Protein AF-A0A178TMC7-F1 (afdb_monomer_lite)

Foldseek 3Di:
DDDPPPDDDDPVNVVVLQVAVQPDDLVVVCVVCVVDDSVRSVVSCVVVVHAHDDPRHPLDDDPQLLVCCVVPVQPDDQVVNCVSVVVDDSVSSVVVCVVVVHDHDDDDPDPDDDDDPVNLQVLQVVVQKHWDDWDADPVRFIWTWIAHPVGDTDIGGSVCVVVPQDDDPPHLPDWDQPVVLVVLCVVFKAWPDDNVQDDTQPRWTWIAGNVGDTDTDGNSCVSVVDDDPVVVVVVVCVVPDDDPVVVVVVVVVVVVCVVVPVPPPDPPPPPD

Radius of gyration: 33.54 Å; chains: 1; bounding box: 76×54×73 Å

pLDDT: mean 82.61, std 12.91, range [37.03, 95.31]

Secondary structure (DSSP, 8-state):
-------PPPHHHHHHHHHHTTT--HHHHHHHTTTS-HHHHHHHHHHTT----GGGSTT---HHHHHHHHHHTTTS-HHHHHHHSTTS-HHHHHHHHHHTT-------SSPPPP--HHHHHHHHHHTT-EEEEEEE-TTS-EEEEEE-TTS-EEEEEHHHHHTT---GGG-TTSPPPHHHHHHHHHTT-EE---GGG--STTSPEEEE-TTS-EEEE-HHHHHTT---HHHHHHHHHHHH---HHHHHHHHHHHHHHHHTT--SSSSSSS--

Structure (mmCIF, N/CA/C/O backbone):
data_AF-A0A178TMC7-F1
#
_entry.id   AF-A0A178TMC7-F1
#
loop_
_atom_site.group_PDB
_atom_site.id
_atom_site.type_symbol
_atom_site.label_atom_id
_atom_site.label_alt_id
_atom_site.label_comp_id
_atom_site.label_asym_id
_atom_site.label_entity_id
_atom_site.label_seq_id
_atom_site.pdbx_PDB_ins_code
_atom_site.Cartn_x
_atom_site.Cartn_y
_atom_site.Cartn_z
_atom_site.occupancy
_atom_site.B_iso_or_equiv
_atom_site.auth_seq_id
_atom_site.auth_comp_id
_atom_site.auth_asym_id
_atom_site.auth_atom_id
_atom_site.pdbx_PDB_model_num
ATOM 1 N N . MET A 1 1 ? -39.101 -19.117 -2.523 1.00 37.03 1 MET A N 1
ATOM 2 C CA . MET A 1 1 ? -38.495 -17.801 -2.205 1.00 37.03 1 MET A CA 1
ATOM 3 C C . MET A 1 1 ? -39.179 -17.211 -0.975 1.00 37.03 1 MET A C 1
ATOM 5 O O . MET A 1 1 ? -40.308 -16.748 -1.082 1.00 37.03 1 MET A O 1
ATOM 9 N N . SER A 1 2 ? -38.546 -17.259 0.199 1.00 40.53 2 SER A N 1
ATOM 10 C CA . SER A 1 2 ? -39.102 -16.631 1.407 1.00 40.53 2 SER A CA 1
ATOM 11 C C . SER A 1 2 ? -38.947 -15.117 1.317 1.00 40.53 2 SER A C 1
ATOM 13 O O . SER A 1 2 ? -37.834 -14.597 1.358 1.00 40.53 2 SER A O 1
ATOM 15 N N . ILE A 1 3 ? -40.066 -14.407 1.178 1.00 44.97 3 ILE A N 1
ATOM 16 C CA . ILE A 1 3 ? -40.114 -12.945 1.237 1.00 44.97 3 ILE A CA 1
ATOM 17 C C . ILE A 1 3 ? -39.608 -12.543 2.623 1.00 44.97 3 ILE A C 1
ATOM 19 O O . ILE A 1 3 ? -40.259 -12.802 3.635 1.00 44.97 3 ILE A O 1
ATOM 23 N N . ASN A 1 4 ? -38.418 -11.948 2.669 1.00 51.34 4 ASN A N 1
ATOM 24 C CA . ASN A 1 4 ? -37.803 -11.440 3.887 1.00 51.34 4 ASN A CA 1
ATOM 25 C C . ASN A 1 4 ? -38.620 -10.220 4.345 1.00 51.34 4 ASN A C 1
ATOM 27 O O . ASN A 1 4 ? -38.322 -9.086 3.976 1.00 51.34 4 ASN A O 1
ATOM 31 N N . LYS A 1 5 ? -39.735 -10.468 5.046 1.00 59.81 5 LYS A N 1
ATOM 32 C CA . LYS A 1 5 ? -40.669 -9.440 5.519 1.00 59.81 5 LYS A CA 1
ATOM 33 C C . LYS A 1 5 ? -39.899 -8.499 6.446 1.00 59.81 5 LYS A C 1
ATOM 35 O O . LYS A 1 5 ? -39.561 -8.850 7.576 1.00 59.81 5 LYS A O 1
ATOM 40 N N . THR A 1 6 ? -39.574 -7.309 5.954 1.00 62.94 6 THR A N 1
ATOM 41 C CA . THR A 1 6 ? -38.917 -6.267 6.741 1.00 62.94 6 THR A CA 1
ATOM 42 C C . THR A 1 6 ? -39.880 -5.795 7.822 1.00 62.94 6 THR A C 1
ATOM 44 O O . THR A 1 6 ? -40.863 -5.128 7.521 1.00 62.94 6 THR A O 1
ATOM 47 N N . ILE A 1 7 ? -39.614 -6.157 9.078 1.00 80.19 7 ILE A N 1
ATOM 48 C CA . ILE A 1 7 ? -40.394 -5.685 10.228 1.00 80.19 7 ILE A CA 1
ATOM 49 C C . ILE A 1 7 ? -40.154 -4.178 10.382 1.00 80.19 7 ILE A C 1
ATOM 51 O O . ILE A 1 7 ? -39.069 -3.757 10.810 1.00 80.19 7 ILE A O 1
ATOM 55 N N . GLU A 1 8 ? -41.156 -3.379 10.014 1.00 86.19 8 GLU A N 1
ATOM 56 C CA . GLU A 1 8 ? -41.137 -1.919 10.130 1.00 86.19 8 GLU A CA 1
ATOM 57 C C . GLU A 1 8 ? -40.955 -1.474 11.582 1.00 86.19 8 GLU A C 1
ATOM 59 O O . GLU A 1 8 ? -41.300 -2.199 12.511 1.00 86.19 8 GLU A O 1
ATOM 64 N N . TRP A 1 9 ? -40.326 -0.314 11.770 1.00 91.50 9 TRP A N 1
ATOM 65 C CA . TRP A 1 9 ? -40.107 0.291 13.085 1.00 91.50 9 TRP A CA 1
ATOM 66 C C . TRP A 1 9 ? -41.276 1.214 13.404 1.00 91.50 9 TRP A C 1
ATOM 68 O O . TRP A 1 9 ? -41.531 2.114 12.607 1.00 91.50 9 TRP A O 1
ATOM 78 N N . THR A 1 10 ? -41.933 1.017 14.544 1.00 93.06 10 THR A N 1
ATOM 79 C CA . THR A 1 10 ? -42.989 1.917 15.019 1.00 93.06 10 THR A CA 1
ATOM 80 C C . THR A 1 10 ? -42.388 3.191 15.615 1.00 93.06 10 THR A C 1
ATOM 82 O O . THR A 1 10 ? -41.204 3.229 15.970 1.00 93.06 10 THR A O 1
ATOM 85 N N . GLU A 1 11 ? -43.189 4.249 15.728 1.00 92.69 11 GLU A N 1
ATOM 86 C CA . GLU A 1 11 ? -42.738 5.518 16.312 1.00 92.69 11 GLU A CA 1
ATOM 87 C C . GLU A 1 11 ? -42.342 5.360 17.787 1.00 92.69 11 GLU A C 1
ATOM 89 O O . GLU A 1 11 ? -41.333 5.916 18.224 1.00 92.69 11 GLU A O 1
ATOM 94 N N . GLU A 1 12 ? -43.047 4.510 18.539 1.00 92.00 12 GLU A N 1
ATOM 95 C CA . GLU A 1 12 ? -42.723 4.214 19.938 1.00 92.00 12 GLU A CA 1
ATOM 96 C C . GLU A 1 12 ? -41.348 3.548 20.066 1.00 92.00 12 GLU A C 1
ATOM 98 O O . GLU A 1 12 ? -40.566 3.869 20.961 1.00 92.00 12 GLU A O 1
ATOM 103 N N . GLU A 1 13 ? -41.010 2.640 19.147 1.00 93.56 13 GLU A N 1
ATOM 104 C CA . GLU A 1 13 ? -39.703 1.986 19.138 1.00 93.56 13 GLU A CA 1
ATOM 105 C C . GLU A 1 13 ? -38.575 2.943 18.759 1.00 93.56 13 GLU A C 1
ATOM 107 O O . GLU A 1 13 ? -37.454 2.808 19.256 1.00 93.56 13 GLU A O 1
ATOM 112 N N . ILE A 1 14 ? -38.849 3.890 17.859 1.00 93.81 14 ILE A N 1
ATOM 113 C CA . ILE A 1 14 ? -37.893 4.916 17.441 1.00 93.81 14 ILE A CA 1
ATOM 114 C C . ILE A 1 14 ? -37.575 5.842 18.616 1.00 93.81 14 ILE A C 1
ATOM 116 O O . ILE A 1 14 ? -36.393 6.114 18.857 1.00 93.81 14 ILE A O 1
ATOM 120 N N . GLU A 1 15 ? -38.590 6.286 19.359 1.00 95.06 15 GLU A N 1
ATOM 121 C CA . GLU A 1 15 ? -38.394 7.160 20.517 1.00 95.06 15 GLU A CA 1
ATOM 122 C C . GLU A 1 15 ? -37.698 6.414 21.663 1.00 95.06 15 GLU A C 1
ATOM 124 O O . GLU A 1 15 ? -36.679 6.877 22.179 1.00 95.06 15 GLU A O 1
ATOM 129 N N . LEU A 1 16 ? -38.121 5.180 21.961 1.00 94.50 16 LEU A N 1
ATOM 130 C CA . LEU A 1 16 ? -37.455 4.346 22.964 1.00 94.50 16 LEU A CA 1
ATOM 131 C C . LEU A 1 16 ? -35.980 4.093 22.613 1.00 94.50 16 LEU A C 1
ATOM 133 O O . LEU A 1 16 ? -35.102 4.114 23.484 1.00 94.50 16 LEU A O 1
ATOM 137 N N . LEU A 1 17 ? -35.677 3.867 21.329 1.00 94.94 17 LEU A N 1
ATOM 138 C CA . LEU A 1 17 ? -34.304 3.687 20.865 1.00 94.94 17 LEU A CA 1
ATOM 139 C C . LEU A 1 17 ? -33.498 4.979 21.032 1.00 94.94 17 LEU A C 1
ATOM 141 O O . LEU A 1 17 ? -32.346 4.918 21.458 1.00 94.94 17 LEU A O 1
ATOM 145 N N . ARG A 1 18 ? -34.082 6.144 20.738 1.00 94.00 18 ARG A N 1
ATOM 146 C CA . ARG A 1 18 ? -33.425 7.448 20.907 1.00 94.00 18 ARG A CA 1
ATOM 147 C C . ARG A 1 18 ? -33.028 7.697 22.362 1.00 94.00 18 ARG A C 1
ATOM 149 O O . ARG A 1 18 ? -31.891 8.102 22.610 1.00 94.00 18 ARG A O 1
ATOM 156 N N . GLU A 1 19 ? -33.915 7.397 23.305 1.00 94.25 19 GLU A N 1
ATOM 157 C CA . GLU A 1 19 ? -33.667 7.601 24.733 1.00 94.25 19 GLU A CA 1
ATOM 158 C C . GLU A 1 19 ? -32.648 6.612 25.311 1.00 94.25 19 GLU A C 1
ATOM 160 O O . GLU A 1 19 ? -31.734 6.995 26.046 1.00 94.25 19 GLU A O 1
ATOM 165 N N . LYS A 1 20 ? -32.799 5.318 25.000 1.00 94.44 20 LYS A N 1
ATOM 166 C CA . LYS A 1 20 ? -32.063 4.248 25.693 1.00 94.44 20 LYS A CA 1
ATOM 167 C C . LYS A 1 20 ? -30.789 3.816 24.983 1.00 94.44 20 LYS A C 1
ATOM 169 O O . LYS A 1 20 ? -29.890 3.268 25.622 1.00 94.44 20 LYS A O 1
ATOM 174 N N . TYR A 1 21 ? -30.650 4.056 23.676 1.00 92.88 21 TYR A N 1
ATOM 175 C CA . TYR A 1 21 ? -29.501 3.528 22.940 1.00 92.88 21 TYR A CA 1
ATOM 176 C C . TYR A 1 21 ? -28.172 4.047 23.482 1.00 92.88 21 TYR A C 1
ATOM 178 O O . TYR A 1 21 ? -27.231 3.268 23.580 1.00 92.88 21 TYR A O 1
ATOM 186 N N . SER A 1 22 ? -28.072 5.319 23.859 1.00 90.75 22 SER A N 1
ATOM 187 C CA . SER A 1 22 ? -26.804 5.927 24.283 1.00 90.75 22 SER A CA 1
ATOM 188 C C . SER A 1 22 ? -26.222 5.293 25.556 1.00 90.75 22 SER A C 1
ATOM 190 O O . SER A 1 22 ? -24.999 5.151 25.653 1.00 90.75 22 SER A O 1
ATOM 192 N N . THR A 1 23 ? -27.081 4.881 26.494 1.00 92.69 23 THR A N 1
ATOM 193 C CA . THR A 1 23 ? -26.723 4.483 27.868 1.00 92.69 23 THR A CA 1
ATOM 194 C C . THR A 1 23 ? -26.929 3.003 28.183 1.00 92.69 23 THR A C 1
ATOM 196 O O . THR A 1 23 ? -26.336 2.531 29.149 1.00 92.69 23 THR A O 1
ATOM 199 N N . SER A 1 24 ? -27.707 2.261 27.390 1.00 91.88 24 SER A N 1
ATOM 200 C CA . SER A 1 24 ? -27.989 0.847 27.667 1.00 91.88 24 SER A CA 1
ATOM 201 C C . SER A 1 24 ? -26.987 -0.127 27.047 1.00 91.88 24 SER A C 1
ATOM 203 O O . SER A 1 24 ? -26.467 0.091 25.947 1.00 91.88 24 SER A O 1
ATOM 205 N N . THR A 1 25 ? -26.740 -1.253 27.714 1.00 92.38 25 THR A N 1
ATOM 206 C CA . THR A 1 25 ? -25.897 -2.343 27.189 1.00 92.38 25 THR A CA 1
ATOM 207 C C . THR A 1 25 ? -26.562 -3.081 26.019 1.00 92.38 25 THR A C 1
ATOM 209 O O . THR A 1 25 ? -27.750 -2.916 25.730 1.00 92.38 25 THR A O 1
ATOM 212 N N . LYS A 1 26 ? -25.798 -3.928 25.313 1.00 91.38 26 LYS A N 1
ATOM 213 C CA . LYS A 1 26 ? -26.356 -4.814 24.276 1.00 91.38 26 LYS A CA 1
ATOM 214 C C . LYS A 1 26 ? -27.433 -5.734 24.861 1.00 91.38 26 LYS A C 1
ATOM 216 O O . LYS A 1 26 ? -28.468 -5.912 24.228 1.00 91.38 26 LYS A O 1
ATOM 221 N N . GLN A 1 27 ? -27.199 -6.307 26.047 1.00 92.56 27 GLN A N 1
ATOM 222 C CA . GLN A 1 27 ? -28.169 -7.194 26.693 1.00 92.56 27 GLN A CA 1
ATOM 223 C C . GLN A 1 27 ? -29.445 -6.450 27.101 1.00 92.56 27 GLN A C 1
ATOM 225 O O . GLN A 1 27 ? -30.534 -6.966 26.882 1.00 92.56 27 GLN A O 1
ATOM 230 N N . GLU A 1 28 ? -29.332 -5.241 27.654 1.00 93.38 28 GLU A N 1
ATOM 231 C CA . GLU A 1 28 ? -30.499 -4.420 28.006 1.00 93.38 28 GLU A CA 1
ATOM 232 C C . GLU A 1 28 ? -31.330 -4.050 26.779 1.00 93.38 28 GLU A C 1
ATOM 234 O O . GLU A 1 28 ? -32.547 -4.198 26.803 1.00 93.38 28 GLU A O 1
ATOM 239 N N . LEU A 1 29 ? -30.687 -3.642 25.680 1.00 93.69 29 LEU A N 1
ATOM 240 C CA . LEU A 1 29 ? -31.402 -3.329 24.441 1.00 93.69 29 LEU A CA 1
ATOM 241 C C . LEU A 1 29 ? -32.094 -4.558 23.847 1.00 93.69 29 LEU A C 1
ATOM 243 O O . LEU A 1 29 ? -33.205 -4.439 23.350 1.00 93.69 29 LEU A O 1
ATOM 247 N N . LEU A 1 30 ? -31.486 -5.742 23.931 1.00 94.62 30 LEU A N 1
ATOM 248 C CA . LEU A 1 30 ? -32.145 -6.981 23.506 1.00 94.62 30 LEU A CA 1
ATOM 249 C C . LEU A 1 30 ? -33.332 -7.361 24.401 1.00 94.62 30 LEU A C 1
ATOM 251 O O . LEU A 1 30 ? -34.271 -7.976 23.914 1.00 94.62 30 LEU A O 1
ATOM 255 N N . LYS A 1 31 ? -33.319 -6.990 25.687 1.00 94.25 31 LYS A N 1
ATOM 256 C CA . LYS A 1 31 ? -34.479 -7.167 26.575 1.00 94.25 31 LYS A CA 1
ATOM 257 C C . LYS A 1 31 ? -35.595 -6.166 26.263 1.00 94.25 31 LYS A C 1
ATOM 259 O O . LYS A 1 31 ? -36.757 -6.547 26.292 1.00 94.25 31 LYS A O 1
ATOM 264 N N . LEU A 1 32 ? -35.243 -4.913 25.962 1.00 92.88 32 LEU A N 1
ATOM 265 C CA . LEU A 1 32 ? -36.198 -3.850 25.617 1.00 92.88 32 LEU A CA 1
ATOM 266 C C . LEU A 1 32 ? -36.853 -4.069 24.247 1.00 92.88 32 LEU A C 1
ATOM 268 O O . LEU A 1 32 ? -38.033 -3.790 24.081 1.00 92.88 32 LEU A O 1
ATOM 272 N N . PHE A 1 33 ? -36.100 -4.591 23.280 1.00 92.31 33 PHE A N 1
ATOM 273 C CA . PHE A 1 33 ? -36.567 -4.899 21.928 1.00 92.31 33 PHE A CA 1
ATOM 274 C C . PHE A 1 33 ? -36.524 -6.415 21.692 1.00 92.31 33 PHE A C 1
ATOM 276 O O . PHE A 1 33 ? -35.800 -6.894 20.818 1.00 92.31 33 PHE A O 1
ATOM 283 N N . SER A 1 34 ? -37.266 -7.176 22.501 1.00 89.19 34 SER A N 1
ATOM 284 C CA . SER A 1 34 ? -37.214 -8.649 22.540 1.00 89.19 34 SER A CA 1
ATOM 285 C C . SER A 1 34 ? -37.559 -9.331 21.210 1.00 89.19 34 SER A C 1
ATOM 287 O O . SER A 1 34 ? -37.057 -10.415 20.920 1.00 89.19 34 SER A O 1
ATOM 289 N N . HIS A 1 35 ? -38.357 -8.683 20.364 1.00 88.88 35 HIS A N 1
ATOM 290 C CA . HIS A 1 35 ? -38.733 -9.137 19.022 1.00 88.88 35 HIS A CA 1
ATOM 291 C C . HIS A 1 35 ? -37.743 -8.725 17.921 1.00 88.88 35 HIS A C 1
ATOM 293 O O . HIS A 1 35 ? -37.940 -9.081 16.757 1.00 88.88 35 HIS A O 1
ATOM 299 N N . ARG A 1 36 ? -36.678 -7.975 18.239 1.00 90.62 36 ARG A N 1
ATOM 300 C CA . ARG A 1 36 ? -35.682 -7.513 17.259 1.00 90.62 36 ARG A CA 1
ATOM 301 C C . ARG A 1 36 ? -34.311 -8.124 17.512 1.00 90.62 36 ARG A C 1
ATOM 303 O O . ARG A 1 36 ? -33.802 -8.180 18.626 1.00 90.62 36 ARG A O 1
ATOM 310 N N . SER A 1 37 ? -33.641 -8.505 16.427 1.00 92.44 37 SER A N 1
ATOM 311 C CA . SER A 1 37 ? -32.238 -8.910 16.501 1.00 92.44 37 SER A CA 1
ATOM 312 C C . SER A 1 37 ? -31.330 -7.709 16.785 1.00 92.44 37 SER A C 1
ATOM 314 O O . SER A 1 37 ? -31.604 -6.583 16.360 1.00 92.44 37 SER A O 1
ATOM 316 N N . TRP A 1 38 ? -30.177 -7.958 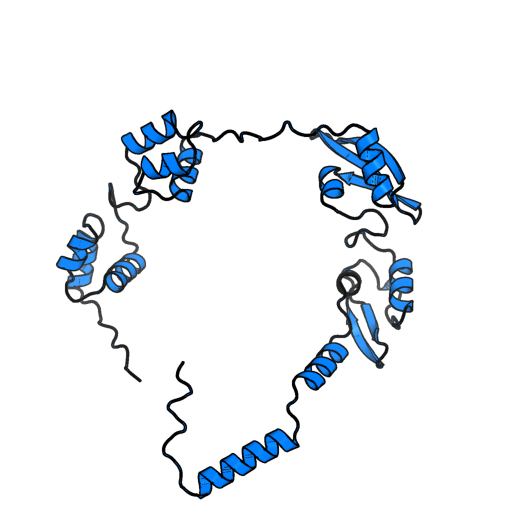17.419 1.00 93.88 38 TRP A N 1
ATOM 317 C CA . TRP A 1 38 ? -29.162 -6.921 17.653 1.00 93.88 38 TRP A CA 1
ATOM 318 C C . TRP A 1 38 ? -28.781 -6.183 16.367 1.00 93.88 38 TRP A C 1
ATOM 320 O O . TRP A 1 38 ? -28.636 -4.966 16.384 1.00 93.88 38 TRP A O 1
ATOM 330 N N . LYS A 1 39 ? -28.673 -6.913 15.249 1.00 92.81 39 LYS A N 1
ATOM 331 C CA . LYS A 1 39 ? -28.351 -6.345 13.936 1.00 92.81 39 LYS A CA 1
ATOM 332 C C . LYS A 1 39 ? -29.404 -5.325 13.492 1.00 92.81 39 LYS A C 1
ATOM 334 O O . LYS A 1 39 ? -29.040 -4.254 13.022 1.00 92.81 39 LYS A O 1
ATOM 339 N N . SER A 1 40 ? -30.690 -5.616 13.702 1.00 93.62 40 SER A N 1
ATOM 340 C CA . SER A 1 40 ? -31.779 -4.676 13.403 1.00 93.62 40 SER A CA 1
ATOM 341 C C . SER A 1 40 ? -31.670 -3.402 14.250 1.00 93.62 40 SER A C 1
ATOM 343 O O . SER A 1 40 ? -31.686 -2.295 13.705 1.00 93.62 40 SER A O 1
ATOM 345 N N . ILE A 1 41 ? -31.464 -3.555 15.565 1.00 94.25 41 ILE A N 1
ATOM 346 C CA . ILE A 1 41 ? -31.333 -2.447 16.526 1.00 94.25 41 ILE A CA 1
ATOM 347 C C . ILE A 1 41 ? -30.116 -1.573 16.195 1.00 94.25 41 ILE A C 1
ATOM 349 O O . ILE A 1 41 ? -30.244 -0.357 16.046 1.00 94.25 41 ILE A O 1
ATOM 353 N N . SER A 1 42 ? -28.937 -2.180 16.022 1.00 93.06 42 SER A N 1
ATOM 354 C CA . SER A 1 42 ? -27.698 -1.454 15.730 1.00 93.06 42 SER A CA 1
ATOM 355 C C . SER A 1 42 ? -27.765 -0.722 14.390 1.00 93.06 42 SER A C 1
ATOM 357 O O . SER A 1 42 ? -27.350 0.431 14.307 1.00 93.06 42 SER A O 1
ATOM 359 N N . SER A 1 43 ? -28.336 -1.345 13.352 1.00 93.94 43 SER A N 1
ATOM 360 C CA . SER A 1 43 ? -28.471 -0.719 12.031 1.00 93.94 43 SER A CA 1
ATOM 361 C C . SER A 1 43 ? -29.520 0.395 12.001 1.00 93.94 43 SER A C 1
ATOM 363 O O . SER A 1 43 ? -29.404 1.326 11.204 1.00 93.94 43 SER A O 1
ATOM 365 N N . LYS A 1 44 ? -30.571 0.334 12.830 1.00 94.94 44 LYS A N 1
ATOM 366 C CA . LYS A 1 44 ? -31.500 1.465 12.993 1.00 94.94 44 LYS A CA 1
ATOM 367 C C . LYS A 1 44 ? -30.821 2.621 13.728 1.00 94.94 44 LYS A C 1
ATOM 369 O O . LYS A 1 44 ? -30.888 3.748 13.248 1.00 94.94 44 LYS A O 1
ATOM 374 N N . ALA A 1 45 ? -30.105 2.336 14.814 1.00 94.19 45 ALA A N 1
ATOM 375 C CA . ALA A 1 45 ? -29.375 3.347 15.572 1.00 94.19 45 ALA A CA 1
ATOM 376 C C . ALA A 1 45 ? -28.306 4.065 14.729 1.00 94.19 45 ALA A C 1
ATOM 378 O O . ALA A 1 45 ? -28.177 5.285 14.813 1.00 94.19 45 ALA A O 1
ATOM 379 N N . GLU A 1 46 ? -27.593 3.336 13.867 1.00 93.62 46 GLU A N 1
ATOM 380 C CA . GLU A 1 46 ? -26.623 3.905 12.924 1.00 93.62 46 GLU A CA 1
ATOM 381 C C . GLU A 1 46 ? -27.282 4.847 11.907 1.00 93.62 46 GLU A C 1
ATOM 383 O O . GLU A 1 46 ? -26.818 5.974 11.727 1.00 93.62 46 GLU A O 1
ATOM 388 N N . ARG A 1 47 ? -28.416 4.447 11.310 1.00 94.56 47 ARG A N 1
ATOM 389 C CA . ARG A 1 47 ? -29.211 5.314 10.416 1.00 94.56 47 ARG A CA 1
ATOM 390 C C . ARG A 1 47 ? -29.716 6.574 11.121 1.00 94.56 47 ARG A C 1
ATOM 392 O O . ARG A 1 47 ? -29.793 7.631 10.506 1.00 94.56 47 ARG A O 1
ATOM 399 N N . MET A 1 48 ? -30.006 6.471 12.417 1.00 94.88 48 MET A N 1
ATOM 400 C CA . MET A 1 48 ? -30.393 7.592 13.279 1.00 94.88 48 MET A CA 1
ATOM 401 C C . MET A 1 48 ? -29.197 8.368 13.853 1.00 94.88 48 MET A C 1
ATOM 403 O O . MET A 1 48 ? -29.393 9.312 14.614 1.00 94.88 48 MET A O 1
ATOM 407 N N . LYS A 1 49 ? -27.957 7.989 13.508 1.00 93.62 49 LYS A N 1
ATOM 408 C CA . LYS A 1 49 ? -26.708 8.595 14.001 1.00 93.62 49 LYS A CA 1
ATOM 409 C C . LYS A 1 49 ? -26.570 8.590 15.532 1.00 93.62 49 LYS A C 1
ATOM 411 O O . LYS A 1 49 ? -25.829 9.402 16.090 1.00 93.62 49 LYS A O 1
ATOM 416 N N . LEU A 1 50 ? -27.233 7.657 16.213 1.00 93.31 50 LEU A N 1
ATOM 417 C CA . LEU A 1 50 ? -27.132 7.491 17.660 1.00 93.31 50 LEU A CA 1
ATOM 418 C C . LEU A 1 50 ? -25.774 6.878 18.021 1.00 93.31 50 LEU A C 1
ATOM 420 O O . LEU A 1 50 ? -25.303 5.932 17.385 1.00 93.31 50 LEU A O 1
ATOM 424 N N . LYS A 1 51 ? -25.130 7.402 19.067 1.00 91.75 51 LYS A N 1
ATOM 425 C CA . LYS A 1 51 ? -23.809 6.952 19.526 1.00 91.75 51 LYS A CA 1
ATOM 426 C C . LYS A 1 51 ? -23.872 6.516 20.984 1.00 91.75 51 LYS A C 1
ATOM 428 O O . LYS A 1 51 ? -24.512 7.161 21.803 1.00 91.75 51 LYS A O 1
ATOM 433 N N . LYS A 1 52 ? -23.151 5.444 21.312 1.00 92.12 52 LYS A N 1
ATOM 434 C CA . LYS A 1 52 ? -22.915 5.040 22.702 1.00 92.12 52 LYS A CA 1
ATOM 435 C C . LYS A 1 52 ? -22.056 6.079 23.427 1.00 92.12 52 LYS A C 1
ATOM 437 O O . LYS A 1 52 ? -21.101 6.594 22.837 1.00 92.12 52 LYS A O 1
ATOM 442 N N . ILE A 1 53 ? -22.362 6.335 24.697 1.00 88.69 53 ILE A N 1
ATOM 443 C CA . ILE A 1 53 ? -21.623 7.279 25.548 1.00 88.69 53 ILE A CA 1
ATOM 444 C C . ILE A 1 53 ? -20.906 6.570 26.705 1.00 88.69 53 ILE A C 1
ATOM 446 O O . ILE A 1 53 ? -21.177 5.408 27.012 1.00 88.69 53 ILE A O 1
ATOM 450 N N . GLY A 1 54 ? -19.957 7.270 27.335 1.00 86.88 54 GLY A N 1
ATOM 451 C CA . GLY A 1 54 ? -19.209 6.765 28.490 1.00 86.88 54 GLY A CA 1
ATOM 452 C C . GLY A 1 54 ? -18.531 5.417 28.222 1.00 86.88 54 GLY A C 1
ATOM 453 O O . GLY A 1 54 ? -17.917 5.226 27.169 1.00 86.88 54 GLY A O 1
ATOM 454 N N . LYS A 1 55 ? -18.694 4.477 29.162 1.00 83.12 55 LYS A N 1
ATOM 455 C CA . LYS A 1 55 ? -18.115 3.120 29.120 1.00 83.12 55 LYS A CA 1
ATOM 456 C C . LYS A 1 55 ? -18.579 2.281 27.925 1.00 83.12 55 LYS A C 1
ATOM 458 O O . LYS A 1 55 ? -17.902 1.338 27.538 1.00 83.12 55 LYS A O 1
ATOM 463 N N . LEU A 1 56 ? -19.715 2.628 27.317 1.00 84.12 56 LEU A N 1
ATOM 464 C CA . LEU A 1 56 ? -20.260 1.914 26.160 1.00 84.12 56 LEU A CA 1
ATOM 465 C C . LEU A 1 56 ? -19.684 2.408 24.829 1.00 84.12 56 LEU A C 1
ATOM 467 O O . LEU A 1 56 ? -19.949 1.818 23.778 1.00 84.12 56 LEU A O 1
ATOM 471 N N . LYS A 1 57 ? -18.921 3.509 24.836 1.00 84.88 57 LYS A N 1
ATOM 472 C CA . LYS A 1 57 ? -18.256 4.009 23.634 1.00 84.88 57 LYS A CA 1
ATOM 473 C C . LYS A 1 57 ? -17.253 2.959 23.153 1.00 84.88 57 LYS A C 1
ATOM 475 O O . LYS A 1 57 ? -16.413 2.493 23.910 1.00 84.88 57 LYS A O 1
ATOM 480 N N . ARG A 1 58 ? -17.274 2.659 21.852 1.00 77.50 58 ARG A N 1
ATOM 481 C CA . ARG A 1 58 ? -16.378 1.669 21.218 1.00 77.50 58 ARG A CA 1
ATOM 482 C C . ARG A 1 58 ? -14.882 1.905 21.492 1.00 77.50 58 ARG A C 1
ATOM 484 O O . ARG A 1 58 ? -14.112 0.953 21.537 1.00 77.50 58 ARG A O 1
ATOM 491 N N . ASN A 1 59 ? -14.488 3.167 21.663 1.00 80.69 59 ASN A N 1
ATOM 492 C CA . ASN A 1 59 ? -13.108 3.582 21.927 1.00 80.69 59 ASN A CA 1
ATOM 493 C C . ASN A 1 59 ? -12.934 4.088 23.369 1.00 80.69 59 ASN A C 1
ATOM 495 O O . ASN A 1 59 ? -12.110 4.967 23.608 1.00 80.69 59 ASN A O 1
ATOM 499 N N . TYR A 1 60 ? -13.766 3.629 24.306 1.00 87.94 60 TYR A N 1
ATOM 500 C CA . TYR A 1 60 ? -13.588 3.947 25.718 1.00 87.94 60 TYR A CA 1
ATOM 501 C C . TYR A 1 60 ? -12.304 3.301 26.249 1.00 87.94 60 TYR A C 1
ATOM 503 O O . TYR A 1 60 ? -12.026 2.137 25.957 1.00 87.94 60 TYR A O 1
ATOM 511 N N . TRP A 1 61 ? -11.548 4.081 27.018 1.00 90.88 61 TRP A N 1
ATOM 512 C CA . TRP A 1 61 ? -10.343 3.667 27.724 1.00 90.88 61 TRP A CA 1
ATOM 513 C C . TRP A 1 61 ? -10.476 4.109 29.174 1.00 90.88 61 TRP A C 1
ATOM 515 O O . TRP A 1 61 ? -10.747 5.289 29.405 1.00 90.88 61 TRP A O 1
ATOM 525 N N . SER A 1 62 ? -10.321 3.184 30.120 1.00 91.44 62 SER A N 1
ATOM 526 C CA . SER A 1 62 ? -10.283 3.536 31.541 1.00 91.44 62 SER A CA 1
ATOM 527 C C . SER A 1 62 ? -8.918 4.109 31.933 1.00 91.44 62 SER A C 1
ATOM 529 O O . SER A 1 62 ? -7.920 3.911 31.231 1.00 91.44 62 SER A O 1
ATOM 531 N N . ASP A 1 63 ? -8.865 4.810 33.065 1.00 90.94 63 ASP A N 1
ATOM 532 C CA . ASP A 1 63 ? -7.609 5.347 33.593 1.00 90.94 63 ASP A CA 1
ATOM 533 C C . ASP A 1 63 ? -6.631 4.218 33.956 1.00 90.94 63 ASP A C 1
ATOM 535 O O . ASP A 1 63 ? -5.426 4.346 33.732 1.00 90.94 63 ASP A O 1
ATOM 539 N N . GLU A 1 64 ? -7.142 3.071 34.416 1.00 91.38 64 GLU A N 1
ATOM 540 C CA . GLU A 1 64 ? -6.351 1.862 34.663 1.00 91.38 64 GLU A CA 1
ATOM 541 C C . GLU A 1 64 ? -5.767 1.291 33.367 1.00 91.38 64 GLU A C 1
ATOM 543 O O . GLU A 1 64 ? -4.577 0.986 33.317 1.00 91.38 64 GLU A O 1
ATOM 548 N N . GLU A 1 65 ? -6.558 1.192 32.293 1.00 93.06 65 GLU A N 1
ATOM 549 C CA . GLU A 1 65 ? -6.067 0.715 30.994 1.00 93.06 65 GLU A CA 1
ATOM 550 C C . GLU A 1 65 ? -4.982 1.650 30.430 1.00 93.06 65 GLU A C 1
ATOM 552 O O . GLU A 1 65 ? -3.966 1.191 29.902 1.00 93.06 65 GLU A O 1
ATOM 557 N N . ILE A 1 66 ? -5.157 2.970 30.575 1.00 93.25 66 ILE A N 1
ATOM 558 C CA . ILE A 1 66 ? -4.156 3.965 30.162 1.00 93.25 66 ILE A CA 1
ATOM 559 C C . ILE A 1 66 ? -2.886 3.840 31.011 1.00 93.25 66 ILE A C 1
ATOM 561 O O . ILE A 1 66 ? -1.782 3.902 30.462 1.00 93.25 66 ILE A O 1
ATOM 565 N N . LYS A 1 67 ? -3.019 3.638 32.327 1.00 94.69 67 LYS A N 1
ATOM 566 C CA . LYS A 1 67 ? -1.888 3.411 33.235 1.00 94.69 67 LYS A CA 1
ATOM 567 C C . LYS A 1 67 ? -1.105 2.15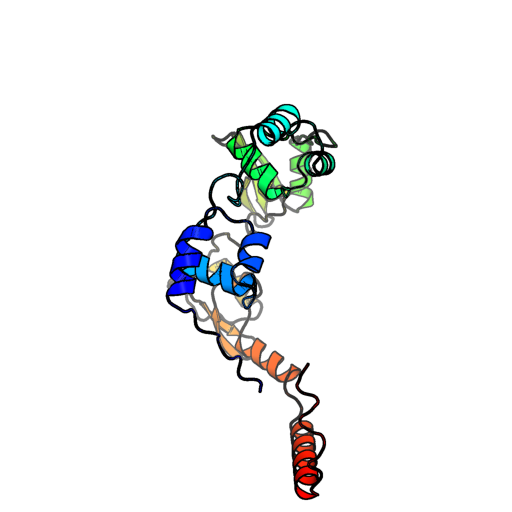7 32.842 1.00 94.69 67 LYS A C 1
ATOM 569 O O . LYS A 1 67 ? 0.113 2.235 32.685 1.00 94.69 67 LYS A O 1
ATOM 574 N N . ILE A 1 68 ? -1.799 1.047 32.570 1.00 93.69 68 ILE A N 1
ATOM 575 C CA . ILE A 1 68 ? -1.185 -0.198 32.088 1.00 93.69 68 ILE A CA 1
ATOM 576 C C . ILE A 1 68 ? -0.374 0.064 30.816 1.00 93.69 68 ILE A C 1
ATOM 578 O O . ILE A 1 68 ? 0.777 -0.368 30.739 1.00 93.69 68 ILE A O 1
ATOM 582 N N . LEU A 1 69 ? -0.925 0.793 29.836 1.00 93.69 69 LEU A N 1
ATOM 583 C CA . LEU A 1 69 ? -0.192 1.127 28.611 1.00 93.69 69 LEU A CA 1
ATOM 584 C C . LEU A 1 69 ? 1.056 1.970 28.887 1.00 93.69 69 LEU A C 1
ATOM 586 O O . LEU A 1 69 ? 2.108 1.688 28.316 1.00 93.69 69 LEU A O 1
ATOM 590 N N . ARG A 1 70 ? 0.974 2.974 29.766 1.00 93.12 70 ARG A N 1
ATOM 591 C CA . ARG A 1 70 ? 2.129 3.824 30.100 1.00 93.12 70 ARG A CA 1
ATOM 592 C C . ARG A 1 70 ? 3.280 3.037 30.716 1.00 93.12 70 ARG A C 1
ATOM 594 O O . ARG A 1 70 ? 4.428 3.270 30.357 1.00 93.12 70 ARG A O 1
ATOM 601 N N . GLU A 1 71 ? 2.967 2.104 31.606 1.00 92.44 71 GLU A N 1
ATOM 602 C CA . GLU A 1 71 ? 3.970 1.344 32.355 1.00 92.44 71 GLU A CA 1
ATOM 603 C C . GLU A 1 71 ? 4.529 0.157 31.558 1.00 92.44 71 GLU A C 1
ATOM 605 O O . GLU A 1 71 ? 5.693 -0.206 31.714 1.00 92.44 71 GLU A O 1
ATOM 610 N N . ASN A 1 72 ? 3.723 -0.447 30.677 1.00 91.88 72 ASN A N 1
ATOM 611 C CA . ASN A 1 72 ? 4.042 -1.758 30.111 1.00 91.88 72 ASN A CA 1
ATOM 612 C C . ASN A 1 72 ? 4.233 -1.782 28.593 1.00 91.88 72 ASN A C 1
ATOM 614 O O . ASN A 1 72 ? 4.854 -2.717 28.084 1.00 91.88 72 ASN A O 1
ATOM 618 N N . TYR A 1 73 ? 3.709 -0.804 27.847 1.00 90.69 73 TYR A N 1
ATOM 619 C CA . TYR A 1 73 ? 3.650 -0.903 26.386 1.00 90.69 73 TYR A CA 1
ATOM 620 C C . TYR A 1 73 ? 5.034 -1.012 25.736 1.00 90.69 73 TYR A C 1
ATOM 622 O O . TYR A 1 73 ? 5.190 -1.772 24.784 1.00 90.69 73 TYR A O 1
ATOM 630 N N . SER A 1 74 ? 6.036 -0.302 26.262 1.00 89.44 74 SER A N 1
ATOM 631 C CA . SER A 1 74 ? 7.395 -0.276 25.707 1.00 89.44 74 SER A CA 1
ATOM 632 C C . SER A 1 74 ? 8.140 -1.605 25.848 1.00 89.44 74 SER A C 1
ATOM 634 O O . SER A 1 74 ? 8.914 -1.946 24.958 1.00 89.44 74 SER A O 1
ATOM 636 N N . ASN A 1 75 ? 7.891 -2.345 26.936 1.00 87.19 75 ASN A N 1
ATOM 637 C CA . ASN A 1 75 ? 8.728 -3.473 27.362 1.00 87.19 75 ASN A CA 1
ATOM 638 C C . ASN A 1 75 ? 8.028 -4.835 27.253 1.00 87.19 75 ASN A C 1
ATOM 640 O O . ASN A 1 75 ? 8.697 -5.854 27.126 1.00 87.19 75 ASN A O 1
ATOM 644 N N . LYS A 1 76 ? 6.689 -4.890 27.311 1.00 88.19 76 LYS A N 1
ATOM 645 C CA . LYS A 1 76 ? 5.962 -6.167 27.272 1.00 88.19 76 LYS A CA 1
ATOM 646 C C . LYS A 1 76 ? 5.662 -6.626 25.846 1.00 88.19 76 LYS A C 1
ATOM 648 O O . LYS A 1 76 ? 5.279 -5.806 25.000 1.00 88.19 76 LYS A O 1
ATOM 653 N N . PRO A 1 77 ? 5.748 -7.936 25.553 1.00 89.62 77 PRO A N 1
ATOM 654 C CA . PRO A 1 77 ? 5.342 -8.483 24.264 1.00 89.62 77 PRO A CA 1
ATOM 655 C C . PRO A 1 77 ? 3.828 -8.327 24.050 1.00 89.62 77 PRO A C 1
ATOM 657 O O . PRO A 1 77 ? 3.067 -7.972 24.954 1.00 89.62 77 PRO A O 1
ATOM 660 N N . LYS A 1 78 ? 3.380 -8.512 22.805 1.00 90.44 78 LYS A N 1
ATOM 661 C CA . LYS A 1 78 ? 1.975 -8.305 22.411 1.00 90.44 78 LYS A CA 1
ATOM 662 C C . LYS A 1 78 ? 1.030 -9.198 23.224 1.00 90.44 78 LYS A C 1
ATOM 664 O O . LYS A 1 78 ? -0.043 -8.756 23.621 1.00 90.44 78 LYS A O 1
ATOM 669 N N . GLU A 1 79 ? 1.444 -10.431 23.467 1.00 92.25 79 GLU A N 1
ATOM 670 C CA . GLU A 1 79 ? 0.673 -11.489 24.110 1.00 92.25 79 GLU A CA 1
ATOM 671 C C . GLU A 1 79 ? 0.377 -11.146 25.573 1.00 92.25 79 GLU A C 1
ATOM 673 O O . GLU A 1 79 ? -0.742 -11.341 26.039 1.00 92.25 79 GLU A O 1
ATOM 678 N N . GLU A 1 80 ? 1.349 -10.575 26.287 1.00 91.12 80 GLU A N 1
ATOM 679 C CA . GLU A 1 80 ? 1.151 -10.123 27.666 1.00 91.12 80 GLU A CA 1
ATOM 680 C C . GLU A 1 80 ? 0.240 -8.897 27.748 1.00 91.12 80 GLU A C 1
ATOM 682 O O . GLU A 1 80 ? -0.629 -8.839 28.613 1.00 91.12 80 GLU A O 1
ATOM 687 N N . LEU A 1 81 ? 0.377 -7.938 26.826 1.00 92.00 81 LEU A N 1
ATOM 688 C CA . LEU A 1 81 ? -0.483 -6.749 26.807 1.00 92.00 81 LEU A CA 1
ATOM 689 C C . LEU A 1 81 ? -1.951 -7.102 26.531 1.00 92.00 81 LEU A C 1
ATOM 691 O O . LEU A 1 81 ? -2.840 -6.501 27.126 1.00 92.00 81 LEU A O 1
ATOM 695 N N . LEU A 1 82 ? -2.207 -8.101 25.682 1.00 93.81 82 LEU A N 1
ATOM 696 C CA . LEU A 1 82 ? -3.561 -8.608 25.436 1.00 93.81 82 LEU A CA 1
ATOM 697 C C . LEU A 1 82 ? -4.154 -9.324 26.657 1.00 93.81 82 LEU A C 1
ATOM 699 O O . LEU A 1 82 ? -5.364 -9.286 26.842 1.00 93.81 82 LEU A O 1
ATOM 703 N N . LYS A 1 83 ? -3.325 -9.941 27.509 1.00 93.50 83 LYS A N 1
ATOM 704 C CA . LYS A 1 83 ? -3.784 -10.516 28.786 1.00 93.50 83 LYS A CA 1
ATOM 705 C C . LYS A 1 83 ? -4.117 -9.436 29.817 1.00 93.50 83 LYS A C 1
ATOM 707 O O . LYS A 1 83 ? -5.052 -9.611 30.587 1.00 93.50 83 LYS A O 1
ATOM 712 N N . LEU A 1 84 ? -3.360 -8.335 29.832 1.00 92.06 84 LEU A N 1
ATOM 713 C CA . LEU A 1 84 ? -3.580 -7.213 30.753 1.00 92.06 84 LEU A CA 1
ATOM 714 C C . LEU A 1 84 ? -4.779 -6.339 30.358 1.00 92.06 84 LEU A C 1
ATOM 716 O O . LEU A 1 84 ? -5.372 -5.702 31.222 1.00 92.06 84 LEU A O 1
ATOM 720 N N . ILE A 1 85 ? -5.126 -6.299 29.068 1.00 91.38 85 ILE A N 1
ATOM 721 C CA . ILE A 1 85 ? -6.235 -5.499 28.534 1.00 91.38 85 ILE A CA 1
ATOM 722 C C . ILE A 1 85 ? -7.125 -6.389 27.642 1.00 91.38 85 ILE A C 1
ATOM 724 O O . ILE A 1 85 ? -7.134 -6.225 26.418 1.00 91.38 85 ILE A O 1
ATOM 728 N N . PRO A 1 86 ? -7.860 -7.354 28.231 1.00 87.69 86 PRO A N 1
ATOM 729 C CA . PRO A 1 86 ? -8.553 -8.408 27.483 1.00 87.69 86 PRO A CA 1
ATOM 730 C C . PRO A 1 86 ? -9.706 -7.890 26.610 1.00 87.69 86 PRO A C 1
ATOM 732 O O . PRO A 1 86 ? -10.008 -8.481 25.575 1.00 87.69 86 PRO A O 1
ATOM 735 N N . ASP A 1 87 ? -10.310 -6.756 26.975 1.00 86.88 87 ASP A N 1
ATOM 736 C CA . ASP A 1 87 ? -11.424 -6.148 26.235 1.00 86.88 87 ASP A CA 1
ATOM 737 C C . ASP A 1 87 ? -10.978 -5.349 24.998 1.00 86.88 87 ASP A C 1
ATOM 739 O O . ASP A 1 87 ? -11.811 -4.826 24.248 1.00 86.88 87 ASP A O 1
ATOM 743 N N . LYS A 1 88 ? -9.664 -5.216 24.771 1.00 89.56 88 LYS A N 1
ATOM 744 C CA . LYS A 1 88 ? -9.100 -4.463 23.648 1.00 89.56 88 LYS A CA 1
ATOM 745 C C . LYS A 1 88 ? -8.317 -5.383 22.729 1.00 89.56 88 LYS A C 1
ATOM 747 O O . LYS A 1 88 ? -7.488 -6.183 23.147 1.00 89.56 88 LYS A O 1
ATOM 752 N N . ASN A 1 89 ? -8.520 -5.210 21.428 1.00 91.81 89 ASN A N 1
ATOM 753 C CA . ASN A 1 89 ? -7.662 -5.861 20.450 1.00 91.81 89 ASN A CA 1
ATOM 754 C C . ASN A 1 89 ? -6.340 -5.095 20.274 1.00 91.81 89 ASN A C 1
ATOM 756 O O . ASN A 1 89 ? -6.198 -3.925 20.641 1.00 91.81 89 ASN A O 1
ATOM 760 N N . TRP A 1 90 ? -5.369 -5.752 19.638 1.00 92.56 90 TRP A N 1
ATOM 761 C CA . TRP A 1 90 ? -4.034 -5.185 19.450 1.00 92.56 90 TRP A CA 1
ATOM 762 C C . TRP A 1 90 ? -4.037 -3.858 18.680 1.00 92.56 90 TRP A C 1
ATOM 764 O O . TRP A 1 90 ? -3.282 -2.954 19.024 1.00 92.56 90 TRP A O 1
ATOM 774 N N . ARG A 1 91 ? -4.917 -3.700 17.681 1.00 92.12 91 ARG A N 1
ATOM 775 C CA . ARG A 1 91 ? -5.032 -2.457 16.903 1.00 92.12 91 ARG A CA 1
ATOM 776 C C . ARG A 1 91 ? -5.453 -1.291 17.801 1.00 92.12 91 ARG A C 1
ATOM 778 O O . ARG A 1 91 ? -4.821 -0.244 17.750 1.00 92.12 91 ARG A O 1
ATOM 785 N N . GLN A 1 92 ? -6.461 -1.497 18.653 1.00 92.69 92 GLN A N 1
ATOM 786 C CA . GLN A 1 92 ? -6.925 -0.489 19.611 1.00 92.69 92 GLN A CA 1
ATOM 787 C C . GLN A 1 92 ? -5.814 -0.097 20.589 1.00 92.69 92 GLN A C 1
ATOM 789 O O . GLN A 1 92 ? -5.615 1.090 20.831 1.00 92.69 92 GLN A O 1
ATOM 794 N N . ILE A 1 93 ? -5.076 -1.080 21.116 1.00 93.69 93 ILE A N 1
ATOM 795 C CA . ILE A 1 93 ? -3.931 -0.852 22.007 1.00 93.69 93 ILE A CA 1
ATOM 796 C C . ILE A 1 93 ? -2.850 -0.015 21.307 1.00 93.69 93 ILE A C 1
ATOM 798 O O . ILE A 1 93 ? -2.379 0.965 21.876 1.00 93.69 93 ILE A O 1
ATOM 802 N N . GLN A 1 94 ? -2.491 -0.351 20.065 1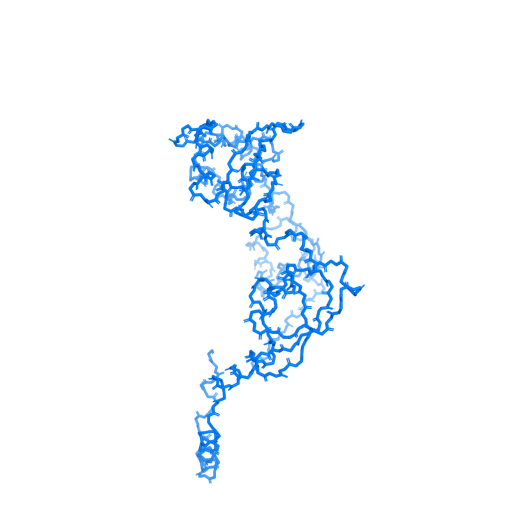.00 93.06 94 GLN A N 1
ATOM 803 C CA . GLN A 1 94 ? -1.508 0.407 19.284 1.00 93.06 94 GLN A CA 1
ATOM 804 C C . GLN A 1 94 ? -1.960 1.840 18.991 1.00 93.06 94 GLN A C 1
ATOM 806 O O . GLN A 1 94 ? -1.164 2.769 19.116 1.00 93.06 94 GLN A O 1
ATOM 811 N N . ASP A 1 95 ? -3.225 2.020 18.605 1.00 93.00 95 ASP A N 1
ATOM 812 C CA . ASP A 1 95 ? -3.782 3.342 18.319 1.00 93.00 95 ASP A CA 1
ATOM 813 C C . ASP A 1 95 ? -3.778 4.208 19.581 1.00 93.00 95 ASP A C 1
ATOM 815 O O . ASP A 1 95 ? -3.310 5.346 19.541 1.00 93.00 95 ASP A O 1
ATOM 819 N N . LYS A 1 96 ? -4.195 3.648 20.726 1.00 94.62 96 LYS A N 1
ATOM 820 C CA . LYS A 1 96 ? -4.162 4.375 21.996 1.00 94.62 96 LYS A CA 1
ATOM 821 C C . LYS A 1 96 ? -2.742 4.676 22.452 1.00 94.62 96 LYS A C 1
ATOM 823 O O . LYS A 1 96 ? -2.485 5.780 22.914 1.00 94.62 96 LYS A O 1
ATOM 828 N N . ALA A 1 97 ? -1.816 3.733 22.292 1.00 93.62 97 ALA A N 1
ATOM 829 C CA . ALA A 1 97 ? -0.404 3.939 22.588 1.00 93.62 97 ALA A CA 1
ATOM 830 C C . ALA A 1 97 ? 0.187 5.100 21.773 1.00 93.62 97 ALA A C 1
ATOM 832 O O . ALA A 1 97 ? 0.861 5.966 22.329 1.00 93.62 97 ALA A O 1
ATOM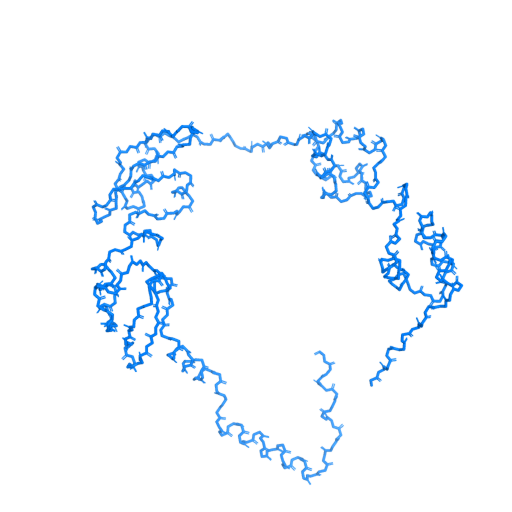 833 N N . SER A 1 98 ? -0.132 5.162 20.476 1.00 92.81 98 SER A N 1
ATOM 834 C CA . SER A 1 98 ? 0.259 6.278 19.613 1.00 92.81 98 SER A CA 1
ATOM 835 C C . SER A 1 98 ? -0.373 7.600 20.056 1.00 92.81 98 SER A C 1
ATOM 837 O O . SER A 1 98 ? 0.307 8.621 20.035 1.00 92.81 98 SER A O 1
ATOM 839 N N . GLU A 1 99 ? -1.646 7.587 20.462 1.00 94.19 99 GLU A N 1
ATOM 840 C CA . GLU A 1 99 ? -2.372 8.766 20.958 1.00 94.19 99 GLU A CA 1
ATOM 841 C C . GLU A 1 99 ? -1.750 9.324 22.248 1.00 94.19 99 GLU A C 1
ATOM 843 O O . GLU A 1 99 ? -1.603 10.535 22.384 1.00 94.19 99 GLU A O 1
ATOM 848 N N . ILE A 1 100 ? -1.336 8.454 23.177 1.00 94.06 100 ILE A N 1
ATOM 849 C CA . ILE A 1 100 ? -0.703 8.858 24.447 1.00 94.06 100 ILE A CA 1
ATOM 850 C C . ILE A 1 100 ? 0.824 9.012 24.349 1.00 94.06 100 ILE A C 1
ATOM 852 O O . ILE A 1 100 ? 1.475 9.294 25.353 1.00 94.06 100 ILE A O 1
ATOM 856 N N . GLY A 1 101 ? 1.405 8.813 23.161 1.00 91.50 101 GLY A N 1
ATOM 857 C CA . GLY A 1 101 ? 2.828 9.025 22.894 1.00 91.50 101 GLY A CA 1
ATOM 858 C C . GLY A 1 101 ? 3.776 7.920 23.374 1.00 91.50 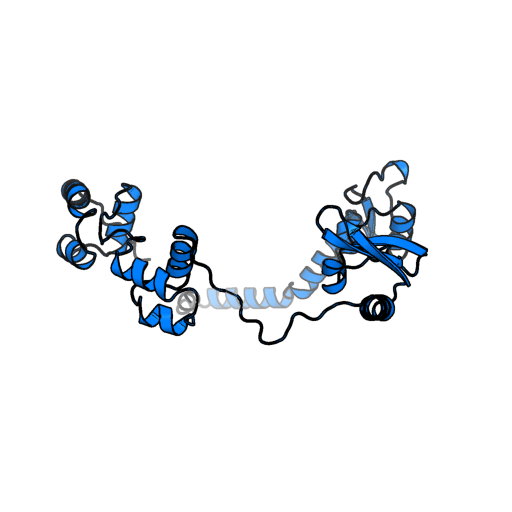101 GLY A C 1
ATOM 859 O O . GLY A 1 101 ? 4.987 8.137 23.378 1.00 91.50 101 GLY A O 1
ATOM 860 N N . VAL A 1 102 ? 3.280 6.735 23.742 1.00 91.75 102 VAL A N 1
ATOM 861 C CA . VAL A 1 102 ? 4.139 5.602 24.129 1.00 91.75 102 VAL A CA 1
ATOM 862 C C . VAL A 1 102 ? 4.489 4.742 22.918 1.00 91.75 102 VAL A C 1
ATOM 864 O O . VAL A 1 102 ? 3.654 4.454 22.058 1.00 91.75 102 VAL A O 1
ATOM 867 N N . ARG A 1 103 ? 5.755 4.332 22.819 1.00 87.56 103 ARG A N 1
ATOM 868 C CA . ARG A 1 103 ? 6.287 3.611 21.656 1.00 87.56 103 ARG A CA 1
ATOM 869 C C . ARG A 1 103 ? 6.913 2.292 22.083 1.00 87.56 103 ARG A C 1
ATOM 871 O O . ARG A 1 103 ? 7.591 2.226 23.098 1.00 87.56 103 ARG A O 1
ATOM 878 N N . LYS A 1 104 ? 6.737 1.261 21.256 1.00 84.06 104 LYS A N 1
ATOM 879 C CA . LYS A 1 104 ? 7.562 0.053 21.326 1.00 84.06 104 LYS A CA 1
ATOM 880 C C . LYS A 1 104 ? 8.879 0.307 20.610 1.00 84.06 104 LYS A C 1
ATOM 882 O O . LYS A 1 104 ? 8.870 0.748 19.458 1.00 84.06 104 LYS A O 1
ATOM 887 N N . TYR A 1 105 ? 9.991 -0.001 21.265 1.00 71.38 105 TYR A N 1
ATOM 888 C CA . TYR A 1 105 ? 11.284 -0.067 20.597 1.00 71.38 105 TYR A CA 1
ATOM 889 C C . TYR A 1 105 ? 11.381 -1.398 19.861 1.00 71.38 105 TYR A C 1
ATOM 891 O O . TYR A 1 105 ? 10.969 -2.440 20.367 1.00 71.38 105 TYR A O 1
ATOM 899 N N . LYS A 1 106 ? 11.863 -1.359 18.619 1.00 67.88 106 LYS A N 1
ATOM 900 C CA . LYS A 1 106 ? 12.081 -2.579 17.850 1.00 67.88 106 LYS A CA 1
ATOM 901 C C . LYS A 1 106 ? 13.369 -3.209 18.365 1.00 67.88 106 LYS A C 1
ATOM 903 O O . LYS A 1 106 ? 14.446 -2.699 18.069 1.00 67.88 106 LYS A O 1
ATOM 908 N N . GLU A 1 107 ? 13.245 -4.272 19.145 1.00 63.56 107 GLU A N 1
ATOM 909 C CA . GLU A 1 107 ? 14.380 -5.114 19.500 1.00 63.56 107 GLU A CA 1
ATOM 910 C C . GLU A 1 107 ? 14.813 -5.847 18.222 1.00 63.56 107 GLU A C 1
ATOM 912 O O . GLU A 1 107 ? 14.016 -6.534 17.577 1.00 63.56 107 GLU A O 1
ATOM 917 N N . TYR A 1 108 ? 16.030 -5.573 17.756 1.00 58.00 108 TYR A N 1
ATOM 918 C CA . TYR A 1 108 ? 16.586 -6.241 16.586 1.00 58.00 108 TYR A CA 1
ATOM 919 C C . TYR A 1 108 ? 17.315 -7.489 17.080 1.00 58.00 108 TYR A C 1
ATOM 921 O O . TYR A 1 108 ? 18.197 -7.375 17.924 1.00 58.00 108 TYR A O 1
ATOM 929 N N . SER A 1 109 ? 16.961 -8.661 16.550 1.00 62.94 109 SER A N 1
ATOM 930 C CA . SER A 1 109 ? 17.629 -9.931 16.877 1.00 62.94 109 SER A CA 1
ATOM 931 C C . SER A 1 109 ? 19.113 -9.932 16.506 1.00 62.94 109 SER A C 1
ATOM 933 O O . SER A 1 109 ? 19.895 -10.678 17.080 1.00 62.94 109 SER A O 1
ATOM 935 N N . GLU A 1 110 ? 19.497 -9.084 15.552 1.00 58.81 110 GLU A N 1
ATOM 936 C CA . GLU A 1 110 ? 20.871 -8.889 15.113 1.00 58.81 110 GLU A CA 1
ATOM 937 C C . GLU A 1 110 ? 21.162 -7.391 14.952 1.00 58.81 110 GLU A C 1
ATOM 939 O O . GLU A 1 110 ? 20.270 -6.620 14.567 1.00 58.81 110 GLU A O 1
ATOM 944 N N . PRO A 1 111 ? 22.406 -6.950 15.204 1.00 64.31 111 PRO A N 1
ATOM 945 C CA . PRO A 1 111 ? 22.812 -5.581 14.929 1.00 64.31 111 PRO A CA 1
ATOM 946 C C . PRO A 1 111 ? 22.597 -5.236 13.450 1.00 64.31 111 PRO A C 1
ATOM 948 O O . PRO A 1 111 ? 22.756 -6.065 12.552 1.00 64.31 111 PRO A O 1
ATOM 951 N N . ARG A 1 112 ? 22.214 -3.982 13.174 1.00 63.62 112 ARG A N 1
ATOM 952 C CA . ARG A 1 112 ? 21.994 -3.519 11.797 1.00 63.62 112 ARG A CA 1
ATOM 953 C C . ARG A 1 112 ? 23.285 -3.692 10.999 1.00 63.62 112 ARG A C 1
ATOM 955 O O . ARG A 1 112 ? 24.283 -3.048 11.292 1.00 63.62 112 ARG A O 1
ATOM 962 N N . GLN A 1 113 ? 23.236 -4.524 9.963 1.00 69.31 113 GLN A N 1
ATOM 963 C CA . GLN A 1 113 ? 24.372 -4.748 9.079 1.00 69.31 113 GLN A CA 1
ATOM 964 C C . GLN A 1 113 ? 24.826 -3.437 8.422 1.00 69.31 113 GLN A C 1
ATOM 966 O O . GLN A 1 113 ? 24.087 -2.827 7.640 1.00 69.31 113 GLN A O 1
ATOM 971 N N . GLU A 1 114 ? 26.063 -3.038 8.705 1.00 78.06 114 GLU A N 1
ATOM 972 C CA . GLU A 1 114 ? 26.701 -1.897 8.062 1.00 78.06 114 GLU A CA 1
ATOM 973 C C . GLU A 1 114 ? 27.176 -2.242 6.645 1.00 78.06 114 GLU A C 1
ATOM 975 O O . GLU A 1 114 ? 27.687 -3.337 6.364 1.00 78.06 114 GLU A O 1
ATOM 980 N N . TRP A 1 115 ? 26.993 -1.276 5.745 1.00 84.06 115 TRP A N 1
ATOM 981 C CA . TRP A 1 115 ? 27.388 -1.362 4.344 1.00 84.06 115 TRP A CA 1
ATOM 982 C C . TRP A 1 115 ? 28.671 -0.562 4.131 1.00 84.06 115 TRP A C 1
ATOM 984 O O . TRP A 1 115 ? 28.618 0.667 4.057 1.00 84.06 115 TRP A O 1
ATOM 994 N N . SER A 1 116 ? 29.802 -1.263 4.036 1.00 88.94 116 SER A N 1
ATOM 995 C CA . SER A 1 116 ? 31.065 -0.707 3.541 1.00 88.94 116 SER A CA 1
ATOM 996 C C . SER A 1 116 ? 31.019 -0.552 2.018 1.00 88.94 116 SER A C 1
ATOM 998 O O . SER A 1 116 ? 30.194 -1.186 1.352 1.00 88.94 116 SER A O 1
ATOM 1000 N N . GLU A 1 117 ? 31.902 0.275 1.456 1.00 88.88 117 GLU A N 1
ATOM 1001 C CA . GLU A 1 117 ? 31.989 0.452 -0.001 1.00 88.88 117 GLU A CA 1
ATOM 1002 C C . GLU A 1 117 ? 32.299 -0.861 -0.726 1.00 88.88 117 GLU A C 1
ATOM 1004 O O . GLU A 1 117 ? 31.695 -1.146 -1.754 1.00 88.88 117 GLU A O 1
ATOM 1009 N N . GLU A 1 118 ? 33.135 -1.719 -0.141 1.00 90.75 118 GLU A N 1
ATOM 1010 C CA . GLU A 1 118 ? 33.458 -3.049 -0.673 1.00 90.75 118 GLU A CA 1
ATOM 1011 C C . GLU A 1 118 ? 32.216 -3.941 -0.807 1.00 90.75 118 GLU A C 1
ATOM 1013 O O . GLU A 1 118 ? 31.998 -4.572 -1.842 1.00 90.75 118 GLU A O 1
ATOM 1018 N N . LYS A 1 119 ? 31.349 -3.960 0.217 1.00 92.44 119 LYS A N 1
ATOM 1019 C CA . LYS A 1 119 ? 30.094 -4.729 0.186 1.00 92.44 119 LYS A CA 1
ATOM 1020 C C . LYS A 1 119 ? 29.138 -4.201 -0.880 1.00 92.44 119 LYS A C 1
ATOM 1022 O O . LYS A 1 119 ? 28.423 -4.984 -1.502 1.00 92.44 119 LYS A O 1
ATOM 1027 N N . ILE A 1 120 ? 29.105 -2.883 -1.075 1.00 92.56 120 ILE A N 1
ATOM 1028 C CA . ILE A 1 120 ? 28.289 -2.255 -2.119 1.00 92.56 120 ILE A CA 1
ATOM 1029 C C . ILE A 1 120 ? 28.840 -2.614 -3.495 1.00 92.56 120 ILE A C 1
ATOM 1031 O O . ILE A 1 120 ? 28.077 -3.079 -4.334 1.00 92.56 120 ILE A O 1
ATOM 1035 N N . SER A 1 121 ? 30.146 -2.455 -3.704 1.00 93.50 121 SER A N 1
ATOM 1036 C CA . SER A 1 121 ? 30.820 -2.787 -4.961 1.00 93.50 121 SER A CA 1
ATOM 1037 C C . SER A 1 121 ? 30.579 -4.246 -5.355 1.00 93.50 121 SER A C 1
ATOM 1039 O O . SER A 1 121 ? 30.190 -4.529 -6.491 1.00 93.50 121 SER A O 1
ATOM 1041 N N . LYS A 1 122 ? 30.676 -5.166 -4.385 1.00 94.62 122 LYS A N 1
ATOM 1042 C CA . LYS A 1 122 ? 30.351 -6.579 -4.589 1.00 94.62 122 LYS A CA 1
ATOM 1043 C C . LYS A 1 122 ? 28.891 -6.781 -5.000 1.00 94.62 122 LYS A C 1
ATOM 1045 O O . LYS A 1 122 ? 28.639 -7.397 -6.023 1.00 94.62 122 LYS A O 1
ATOM 1050 N N . LEU A 1 123 ? 27.931 -6.196 -4.274 1.00 93.50 123 LEU A N 1
ATOM 1051 C CA . LEU A 1 123 ? 26.502 -6.297 -4.607 1.00 93.50 123 LEU A CA 1
ATOM 1052 C C . LEU A 1 123 ? 26.178 -5.749 -6.008 1.00 93.50 123 LEU A C 1
ATOM 1054 O O . LEU A 1 123 ? 25.311 -6.282 -6.698 1.00 93.50 123 LEU A O 1
ATOM 1058 N N . VAL A 1 124 ? 26.816 -4.649 -6.405 1.00 93.44 124 VAL A N 1
ATOM 1059 C CA . VAL A 1 124 ? 26.614 -4.021 -7.718 1.00 93.44 124 VAL A CA 1
ATOM 1060 C C . VAL A 1 124 ? 27.181 -4.916 -8.826 1.00 93.44 124 VAL A C 1
ATOM 1062 O O . VAL A 1 124 ? 26.475 -5.185 -9.800 1.00 93.44 124 VAL A O 1
ATOM 1065 N N . SER A 1 125 ? 28.385 -5.455 -8.619 1.00 92.19 125 SER A N 1
ATOM 1066 C CA . SER A 1 125 ? 29.051 -6.386 -9.540 1.00 92.19 125 SER A CA 1
ATOM 1067 C C . SER A 1 125 ? 28.294 -7.710 -9.679 1.00 92.19 125 SER A C 1
ATOM 1069 O O . SER A 1 125 ? 28.058 -8.161 -10.797 1.00 92.19 125 SER A O 1
ATOM 1071 N N . ASP A 1 126 ? 27.814 -8.284 -8.569 1.00 93.38 126 ASP A N 1
ATOM 1072 C CA . ASP A 1 126 ? 27.007 -9.516 -8.546 1.00 93.38 126 ASP A CA 1
ATOM 1073 C C . ASP A 1 126 ? 25.711 -9.366 -9.365 1.00 93.38 126 ASP A C 1
ATOM 1075 O O . ASP A 1 126 ? 25.157 -10.341 -9.873 1.00 93.38 126 ASP A O 1
ATOM 1079 N N . ARG A 1 127 ? 25.216 -8.130 -9.515 1.00 90.38 127 ARG A N 1
ATOM 1080 C CA . ARG A 1 127 ? 24.031 -7.796 -10.316 1.00 90.38 127 ARG A CA 1
ATOM 1081 C C . ARG A 1 127 ? 24.350 -7.380 -11.758 1.00 90.38 127 ARG A C 1
ATOM 1083 O O . ARG A 1 127 ? 23.418 -7.027 -12.479 1.00 90.38 127 ARG A O 1
ATOM 1090 N N . GLY A 1 128 ? 25.616 -7.419 -12.178 1.00 89.81 128 GLY A N 1
ATOM 1091 C CA . GLY A 1 128 ? 26.048 -7.116 -13.548 1.00 89.81 128 GLY A CA 1
ATOM 1092 C C . GLY A 1 128 ? 26.160 -5.624 -13.878 1.00 89.81 128 GLY A C 1
ATOM 1093 O O . GLY A 1 128 ? 25.990 -5.244 -15.036 1.00 89.81 128 GLY A O 1
ATOM 1094 N N . TYR A 1 129 ? 26.408 -4.777 -12.878 1.00 93.19 129 TYR A N 1
ATOM 1095 C CA . TYR A 1 129 ? 26.628 -3.338 -13.048 1.00 93.19 129 TYR A CA 1
ATOM 1096 C C . TYR A 1 129 ? 28.059 -2.961 -12.644 1.00 93.19 129 TYR A C 1
ATOM 1098 O O . TYR A 1 129 ? 28.691 -3.652 -11.846 1.00 93.19 129 TYR A O 1
ATOM 1106 N N . ILE A 1 130 ? 28.547 -1.831 -13.151 1.00 91.94 130 ILE A N 1
ATOM 1107 C CA . ILE A 1 130 ? 29.833 -1.241 -12.767 1.00 91.94 130 ILE A CA 1
ATOM 1108 C C . ILE A 1 130 ? 29.576 -0.197 -11.675 1.00 91.94 130 ILE A C 1
ATOM 1110 O O . ILE A 1 130 ? 28.677 0.635 -11.797 1.00 91.94 130 ILE A O 1
ATOM 1114 N N . TYR A 1 131 ? 30.336 -0.254 -10.581 1.00 94.94 131 TYR A N 1
ATOM 1115 C CA . TYR A 1 131 ? 30.218 0.673 -9.454 1.00 94.94 131 TYR A CA 1
ATOM 1116 C C . TYR A 1 131 ? 31.227 1.821 -9.578 1.00 94.94 131 TYR A C 1
ATOM 1118 O O . TYR A 1 131 ? 32.423 1.572 -9.683 1.00 94.94 131 TYR A O 1
ATOM 1126 N N . HIS A 1 132 ? 30.746 3.065 -9.505 1.00 93.69 132 HIS A N 1
ATOM 1127 C CA . HIS A 1 132 ? 31.578 4.276 -9.594 1.00 93.69 132 HIS A CA 1
ATOM 1128 C C . HIS A 1 132 ? 31.781 4.983 -8.251 1.00 93.69 132 HIS A C 1
ATOM 1130 O O . HIS A 1 132 ? 32.737 5.735 -8.092 1.00 93.69 132 HIS A O 1
ATOM 1136 N N . GLY A 1 133 ? 30.899 4.766 -7.272 1.00 93.38 133 GLY A N 1
ATOM 1137 C CA . GLY A 1 133 ? 31.037 5.389 -5.956 1.00 93.38 133 GLY A CA 1
ATOM 1138 C C . GLY A 1 133 ? 29.727 5.560 -5.195 1.00 93.38 133 GLY A C 1
ATOM 1139 O O . GLY A 1 133 ? 28.638 5.264 -5.692 1.00 93.38 133 GLY A O 1
ATOM 1140 N N . THR A 1 134 ? 29.841 6.059 -3.965 1.00 95.31 134 THR A N 1
ATOM 1141 C CA . THR A 1 134 ? 28.722 6.352 -3.064 1.00 95.31 134 THR A CA 1
ATOM 1142 C C . THR A 1 134 ? 28.806 7.800 -2.596 1.00 95.31 134 THR A C 1
ATOM 1144 O O . THR A 1 134 ? 29.888 8.325 -2.364 1.00 95.31 134 THR A O 1
ATOM 1147 N N . TYR A 1 135 ? 27.656 8.442 -2.409 1.00 93.69 135 TYR A N 1
ATOM 1148 C CA . TYR A 1 135 ? 27.548 9.737 -1.740 1.00 93.69 135 TYR A CA 1
ATOM 1149 C C . TYR A 1 135 ? 26.227 9.831 -0.967 1.00 93.69 135 TYR A C 1
ATOM 1151 O O . TYR A 1 135 ? 25.329 8.999 -1.133 1.00 93.69 135 TYR A O 1
ATOM 1159 N N . PHE A 1 136 ? 26.095 10.830 -0.098 1.00 92.38 136 PHE A N 1
ATOM 1160 C CA . PHE A 1 136 ? 24.858 11.104 0.635 1.00 92.38 136 PHE A CA 1
ATOM 1161 C C . PHE A 1 136 ? 24.201 12.365 0.080 1.00 92.38 136 PHE A C 1
ATOM 1163 O O . PHE A 1 136 ? 24.889 13.319 -0.276 1.00 92.38 136 PHE A O 1
ATOM 1170 N N . ASP A 1 137 ? 22.875 12.350 -0.038 1.00 90.00 137 ASP A N 1
ATOM 1171 C CA . ASP A 1 137 ? 22.122 13.558 -0.374 1.00 90.00 137 ASP A CA 1
ATOM 1172 C C . ASP A 1 137 ? 21.923 14.470 0.850 1.00 90.00 137 ASP A C 1
ATOM 1174 O O . ASP A 1 137 ? 22.306 14.137 1.973 1.00 90.00 137 ASP A O 1
ATOM 1178 N N . GLU A 1 138 ? 21.290 15.623 0.632 1.00 91.00 138 GLU A N 1
ATOM 1179 C CA . GLU A 1 138 ? 20.978 16.624 1.665 1.00 91.00 138 GLU A CA 1
ATOM 1180 C C . GLU A 1 138 ? 20.121 16.086 2.829 1.00 91.00 138 GLU A C 1
ATOM 1182 O O . GLU A 1 138 ? 20.111 16.659 3.915 1.00 91.00 138 GLU A O 1
ATOM 1187 N N . PHE A 1 139 ? 19.444 14.948 2.640 1.00 89.38 139 PHE A N 1
ATOM 1188 C CA . PHE A 1 139 ? 18.639 14.271 3.661 1.00 89.38 139 PHE A CA 1
ATOM 1189 C C . PHE A 1 139 ? 19.381 13.103 4.320 1.00 89.38 139 PHE A C 1
ATOM 1191 O O . PHE A 1 139 ? 18.750 12.250 4.953 1.00 89.38 139 PHE A O 1
ATOM 1198 N N . ASN A 1 140 ? 20.704 13.027 4.145 1.00 85.62 140 ASN A N 1
ATOM 1199 C CA . ASN A 1 140 ? 21.551 11.934 4.612 1.00 85.62 140 ASN A CA 1
ATOM 1200 C C . ASN A 1 140 ? 21.104 10.556 4.075 1.00 85.62 140 ASN A C 1
ATOM 1202 O O . ASN A 1 140 ? 21.272 9.518 4.723 1.00 85.62 140 ASN A O 1
ATOM 1206 N N . LYS A 1 141 ? 20.499 10.515 2.878 1.00 88.06 141 LYS A N 1
ATOM 1207 C CA . LYS A 1 141 ? 20.156 9.259 2.202 1.00 88.06 141 LYS A CA 1
ATOM 1208 C C . LYS A 1 141 ? 21.289 8.855 1.274 1.00 88.06 141 LYS A C 1
ATOM 1210 O O . LYS A 1 141 ? 21.738 9.624 0.429 1.00 88.06 141 LYS A O 1
ATOM 1215 N N . ARG A 1 142 ? 21.705 7.596 1.395 1.00 92.19 142 ARG A N 1
ATOM 1216 C CA . ARG A 1 142 ? 22.785 7.023 0.590 1.00 92.19 142 ARG A CA 1
ATOM 1217 C C . ARG A 1 142 ? 22.365 6.822 -0.870 1.00 92.19 142 ARG A C 1
ATOM 1219 O O . ARG A 1 142 ? 21.410 6.082 -1.147 1.00 92.19 142 ARG A O 1
ATOM 1226 N N . LYS A 1 143 ? 23.125 7.410 -1.789 1.00 94.69 143 LYS A N 1
ATOM 1227 C CA . LYS A 1 143 ? 23.064 7.193 -3.237 1.00 94.69 143 LYS A CA 1
ATOM 1228 C C . LYS A 1 143 ? 24.337 6.514 -3.729 1.00 94.69 143 LYS A C 1
ATOM 1230 O O . LYS A 1 143 ? 25.412 6.736 -3.185 1.00 94.69 143 LYS A O 1
ATOM 1235 N N . ILE A 1 144 ? 24.191 5.688 -4.754 1.00 94.81 144 ILE A N 1
ATOM 1236 C CA . ILE A 1 144 ? 25.289 5.030 -5.460 1.00 94.81 144 ILE A CA 1
ATOM 1237 C C . ILE A 1 144 ? 25.282 5.470 -6.921 1.00 94.81 144 ILE A C 1
ATOM 1239 O O . ILE A 1 144 ? 24.212 5.701 -7.492 1.00 94.81 144 ILE A O 1
ATOM 1243 N N . ILE A 1 145 ? 26.470 5.578 -7.499 1.00 94.31 145 ILE A N 1
ATOM 1244 C CA . ILE A 1 145 ? 26.691 5.840 -8.918 1.00 94.31 145 ILE A CA 1
ATOM 1245 C C . ILE A 1 145 ? 27.004 4.493 -9.557 1.00 94.31 145 ILE A C 1
ATOM 1247 O O . ILE A 1 145 ? 27.962 3.823 -9.159 1.00 94.31 145 ILE A O 1
ATOM 1251 N N . VAL A 1 146 ? 26.162 4.067 -10.492 1.00 93.38 146 VAL A N 1
ATOM 1252 C CA . VAL A 1 146 ? 26.296 2.765 -11.151 1.00 93.38 146 VAL A CA 1
ATOM 1253 C C . VAL A 1 146 ? 26.121 2.903 -12.651 1.00 93.38 146 VAL A C 1
ATOM 1255 O O . VAL A 1 146 ? 25.338 3.725 -13.121 1.00 93.38 146 VAL A O 1
ATOM 1258 N N . GLU A 1 147 ? 26.825 2.067 -13.393 1.00 90.50 147 GLU A N 1
ATOM 1259 C CA . GLU A 1 147 ? 26.770 2.008 -14.845 1.00 90.50 147 GLU A CA 1
ATOM 1260 C C . GLU A 1 147 ? 26.279 0.628 -15.298 1.00 90.50 147 GLU A C 1
ATOM 1262 O O . GLU A 1 147 ? 26.689 -0.405 -14.766 1.00 90.50 147 GLU A O 1
ATOM 1267 N N . CYS A 1 148 ? 25.341 0.600 -16.246 1.00 86.19 148 CYS A N 1
ATOM 1268 C CA . CYS A 1 148 ? 24.844 -0.650 -16.831 1.00 86.19 148 CYS A CA 1
ATOM 1269 C C . CYS A 1 148 ? 25.709 -1.108 -18.017 1.00 86.19 148 CYS A C 1
ATOM 1271 O O . CYS A 1 148 ? 26.416 -0.298 -18.603 1.00 86.19 148 CYS A O 1
ATOM 1273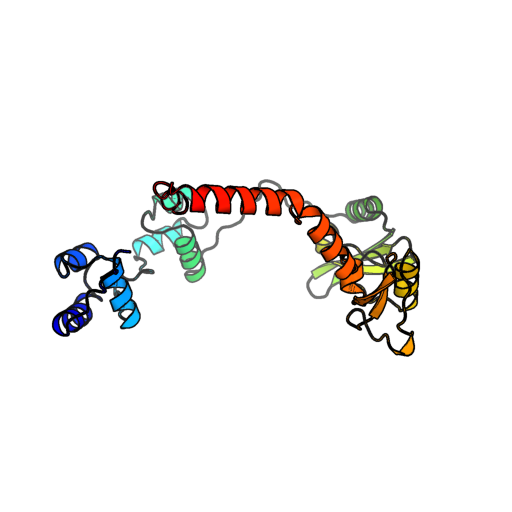 N N . LEU A 1 149 ? 25.552 -2.362 -18.460 1.00 81.06 149 LEU A N 1
ATOM 1274 C CA . LEU A 1 149 ? 26.274 -2.933 -19.616 1.00 81.06 149 LEU A CA 1
ATOM 1275 C C . LEU A 1 149 ? 26.182 -2.109 -20.916 1.00 81.06 149 LEU A C 1
ATOM 1277 O O . LEU A 1 149 ? 27.066 -2.202 -21.758 1.00 81.06 149 LEU A O 1
ATOM 1281 N N . ASN A 1 150 ? 25.137 -1.292 -21.078 1.00 76.56 150 ASN A N 1
ATOM 1282 C CA . ASN A 1 150 ? 24.976 -0.404 -22.235 1.00 76.56 150 ASN A CA 1
ATOM 1283 C C . ASN A 1 150 ? 25.695 0.954 -22.070 1.00 76.56 150 ASN A C 1
ATOM 1285 O O . ASN A 1 150 ? 25.392 1.889 -22.805 1.00 76.56 150 ASN A O 1
ATOM 1289 N N . GLY A 1 151 ? 26.579 1.102 -21.078 1.00 81.75 151 GLY A N 1
ATOM 1290 C CA . GLY A 1 151 ? 27.374 2.315 -20.847 1.00 81.75 151 GLY A CA 1
ATOM 1291 C C . GLY A 1 151 ? 26.621 3.473 -20.186 1.00 81.75 151 GLY A C 1
ATOM 1292 O O . GLY A 1 151 ? 27.087 4.610 -20.186 1.00 81.75 151 GLY A O 1
ATOM 1293 N N . ILE A 1 152 ? 25.417 3.229 -19.659 1.00 83.00 152 ILE A N 1
ATOM 1294 C CA . ILE A 1 152 ? 24.603 4.286 -19.059 1.00 83.00 152 ILE A CA 1
ATOM 1295 C C . ILE A 1 152 ? 24.880 4.406 -17.564 1.00 83.00 152 ILE A C 1
ATOM 1297 O O . ILE A 1 152 ? 24.592 3.471 -16.814 1.00 83.00 152 ILE A O 1
ATOM 1301 N N . VAL A 1 153 ? 25.353 5.584 -17.152 1.00 88.00 153 VAL A N 1
ATOM 1302 C CA . VAL A 1 153 ? 25.603 5.967 -15.758 1.00 88.00 153 VAL A CA 1
ATOM 1303 C C . VAL A 1 153 ? 24.349 6.579 -15.127 1.00 88.00 153 VAL A C 1
ATOM 1305 O O . VAL A 1 153 ? 23.789 7.538 -15.653 1.00 88.00 153 VAL A O 1
ATOM 1308 N N . ASP A 1 154 ? 23.937 6.057 -13.974 1.00 88.75 154 ASP A N 1
ATOM 1309 C CA . ASP A 1 154 ? 22.780 6.521 -13.205 1.00 88.75 154 ASP A CA 1
ATOM 1310 C C . ASP A 1 154 ? 23.125 6.676 -11.714 1.00 88.75 154 ASP A C 1
ATOM 1312 O O . ASP A 1 154 ? 23.929 5.940 -11.136 1.00 88.75 154 ASP A O 1
ATOM 1316 N N . HIS A 1 155 ? 22.433 7.613 -11.063 1.00 92.69 155 HIS A N 1
ATOM 1317 C CA . HIS A 1 155 ? 22.546 7.880 -9.630 1.00 92.69 155 HIS A CA 1
ATOM 1318 C C . HIS A 1 155 ? 21.296 7.365 -8.913 1.00 92.69 155 HIS A C 1
ATOM 1320 O O . HIS A 1 155 ? 20.214 7.946 -9.033 1.00 92.69 155 HIS A O 1
ATOM 1326 N N . VAL A 1 156 ? 21.423 6.284 -8.140 1.00 92.25 156 VAL A N 1
ATOM 1327 C CA . VAL A 1 156 ? 20.270 5.604 -7.528 1.00 92.25 156 VAL A CA 1
ATOM 1328 C C . VAL A 1 156 ? 20.382 5.495 -6.016 1.00 92.25 156 VAL A C 1
ATOM 1330 O O . VAL A 1 156 ? 21.463 5.402 -5.444 1.00 92.25 156 VAL A O 1
ATOM 1333 N N . TYR A 1 157 ? 19.237 5.470 -5.337 1.00 94.12 157 TYR A N 1
ATOM 1334 C CA . TYR A 1 157 ? 19.195 5.225 -3.899 1.00 94.12 157 TYR A CA 1
ATOM 1335 C C . TYR A 1 157 ? 19.629 3.795 -3.570 1.00 94.12 157 TYR A C 1
ATOM 1337 O O . TYR A 1 157 ? 19.022 2.832 -4.048 1.00 94.12 157 TYR A O 1
ATOM 1345 N N . PHE A 1 158 ? 20.611 3.657 -2.675 1.00 92.94 158 PHE A N 1
ATOM 1346 C CA . PHE A 1 158 ? 21.183 2.361 -2.303 1.00 92.94 158 PHE A CA 1
ATOM 1347 C C . PHE A 1 158 ? 20.120 1.381 -1.785 1.00 92.94 158 PHE A C 1
ATOM 1349 O O . PHE A 1 158 ? 20.085 0.220 -2.179 1.00 92.94 158 PHE A O 1
ATOM 1356 N N . ASN A 1 159 ? 19.186 1.860 -0.958 1.00 90.94 159 ASN A N 1
ATOM 1357 C CA . ASN A 1 159 ? 18.118 1.024 -0.405 1.00 90.94 159 ASN A CA 1
ATOM 1358 C C . ASN A 1 159 ? 17.152 0.484 -1.472 1.00 90.94 159 ASN A C 1
ATOM 1360 O O . ASN A 1 159 ? 16.603 -0.601 -1.291 1.00 90.94 159 ASN A O 1
ATOM 1364 N N . ASN A 1 160 ? 16.940 1.213 -2.571 1.00 90.38 160 ASN A N 1
ATOM 1365 C CA . ASN A 1 160 ? 16.099 0.744 -3.674 1.00 90.38 160 ASN A CA 1
ATOM 1366 C C . ASN A 1 160 ? 16.848 -0.295 -4.506 1.00 90.38 160 ASN A C 1
ATOM 1368 O O . ASN A 1 160 ? 16.294 -1.347 -4.818 1.00 90.38 160 ASN A O 1
ATOM 1372 N N . PHE A 1 161 ? 18.126 -0.034 -4.790 1.00 92.12 161 PHE A N 1
ATOM 1373 C CA . PHE A 1 161 ? 18.998 -0.994 -5.457 1.00 92.12 161 PHE A CA 1
ATOM 1374 C C . PHE A 1 161 ? 19.093 -2.300 -4.659 1.00 92.12 161 PHE A C 1
ATOM 1376 O O . PHE A 1 161 ? 18.843 -3.370 -5.199 1.00 92.12 161 PHE A O 1
ATOM 1383 N N . LYS A 1 162 ? 19.317 -2.223 -3.343 1.00 90.62 162 LYS A N 1
ATOM 1384 C CA . LYS A 1 162 ? 19.342 -3.385 -2.444 1.00 90.62 162 LYS A CA 1
ATOM 1385 C C . LYS A 1 162 ? 18.050 -4.214 -2.488 1.00 90.62 162 LYS A C 1
ATOM 1387 O O . LYS A 1 162 ? 18.105 -5.426 -2.329 1.00 90.62 162 LYS A O 1
ATOM 1392 N N . LYS A 1 163 ? 16.893 -3.584 -2.714 1.00 89.06 163 LYS A N 1
ATOM 1393 C CA . LYS A 1 163 ? 15.590 -4.263 -2.856 1.00 89.06 163 LYS A CA 1
ATOM 1394 C C . LYS A 1 163 ? 15.345 -4.860 -4.251 1.00 89.06 163 LYS A C 1
ATOM 1396 O O . LYS A 1 163 ? 14.254 -5.361 -4.495 1.00 89.06 163 LYS A O 1
ATOM 1401 N N . GLY A 1 164 ? 16.322 -4.797 -5.156 1.00 88.25 164 GLY A N 1
ATOM 1402 C CA . GLY A 1 164 ? 16.230 -5.383 -6.493 1.00 88.25 164 GLY A CA 1
ATOM 1403 C C . GLY A 1 164 ? 15.805 -4.411 -7.594 1.00 88.25 164 GLY A C 1
ATOM 1404 O O . GLY A 1 164 ? 15.509 -4.854 -8.698 1.00 88.25 164 GLY A O 1
ATOM 1405 N N . ALA A 1 165 ? 15.793 -3.094 -7.354 1.00 86.25 165 ALA A N 1
ATOM 1406 C CA . ALA A 1 165 ? 15.518 -2.137 -8.429 1.00 86.25 165 ALA A CA 1
ATOM 1407 C C . ALA A 1 165 ? 16.593 -2.223 -9.529 1.00 86.25 165 ALA A C 1
ATOM 1409 O O . ALA A 1 165 ? 17.786 -2.319 -9.218 1.00 86.25 165 ALA A O 1
ATOM 1410 N N . ASN A 1 166 ? 16.172 -2.210 -10.796 1.00 85.69 166 ASN A N 1
ATOM 1411 C CA . ASN A 1 166 ? 17.066 -2.126 -11.952 1.00 85.69 166 ASN A CA 1
ATOM 1412 C C . ASN A 1 166 ? 17.496 -0.682 -12.215 1.00 85.69 166 ASN A C 1
ATOM 1414 O O . ASN A 1 166 ? 16.826 0.260 -11.789 1.00 85.69 166 ASN A O 1
ATOM 1418 N N . VAL A 1 167 ? 18.602 -0.528 -12.938 1.00 83.75 167 VAL A N 1
ATOM 1419 C CA . VAL A 1 167 ? 19.241 0.763 -13.214 1.00 83.75 167 VAL A CA 1
ATOM 1420 C C . VAL A 1 167 ? 19.622 0.852 -14.696 1.00 83.75 167 VAL A C 1
ATOM 1422 O O . VAL A 1 167 ? 19.682 -0.171 -15.379 1.00 83.75 167 VAL A O 1
ATOM 1425 N N . GLY A 1 168 ? 19.837 2.054 -15.226 1.00 79.00 168 GLY A N 1
ATOM 1426 C CA . GLY A 1 168 ? 20.226 2.270 -16.615 1.00 79.00 168 GLY A CA 1
ATOM 1427 C C . GLY A 1 168 ? 19.164 1.778 -17.592 1.00 79.00 168 GLY A C 1
ATOM 1428 O O . GLY A 1 168 ? 17.959 1.914 -17.359 1.00 79.00 168 GLY A O 1
ATOM 1429 N N . SER A 1 169 ? 19.614 1.156 -18.681 1.00 66.25 169 SER A N 1
ATOM 1430 C CA . SER A 1 169 ? 18.749 0.589 -19.726 1.00 66.25 169 SER A CA 1
ATOM 1431 C C . SER A 1 169 ? 17.817 -0.518 -19.223 1.00 66.25 169 SER A C 1
ATOM 1433 O O . SER A 1 169 ? 16.763 -0.760 -19.811 1.00 66.25 169 SER A O 1
ATOM 1435 N N . LEU A 1 170 ? 18.168 -1.175 -18.114 1.00 68.31 170 LEU A N 1
ATOM 1436 C CA . LEU A 1 170 ? 17.373 -2.248 -17.514 1.00 68.31 170 LEU A CA 1
ATOM 1437 C C . LEU A 1 170 ? 16.228 -1.717 -16.636 1.00 68.31 170 LEU A C 1
ATOM 1439 O O . LEU A 1 170 ? 15.354 -2.493 -16.229 1.00 68.31 170 LEU A O 1
ATOM 1443 N N . CYS A 1 171 ? 16.209 -0.413 -16.332 1.00 67.88 171 CYS A N 1
ATOM 1444 C CA . CYS A 1 171 ? 15.156 0.231 -15.553 1.00 67.88 171 CYS A CA 1
ATOM 1445 C C . CYS A 1 171 ? 13.851 0.352 -16.376 1.00 67.88 171 CYS A C 1
ATOM 1447 O O . CYS A 1 171 ? 13.813 1.095 -17.360 1.00 67.88 171 CYS A O 1
ATOM 1449 N N . PRO A 1 172 ? 12.742 -0.312 -15.977 1.00 63.38 172 PRO A N 1
ATOM 1450 C CA . PRO A 1 172 ? 11.482 -0.294 -16.734 1.00 63.38 172 PRO A CA 1
ATOM 1451 C C . PRO A 1 172 ? 10.853 1.097 -16.874 1.00 63.38 172 PRO A C 1
ATOM 1453 O O . PRO A 1 172 ? 10.103 1.354 -17.817 1.00 63.38 172 PRO A O 1
ATOM 1456 N N . THR A 1 173 ? 11.116 1.975 -15.905 1.00 65.19 173 THR A N 1
ATOM 1457 C CA . THR A 1 173 ? 10.510 3.306 -15.788 1.00 65.19 173 THR A CA 1
ATOM 1458 C C . THR A 1 173 ? 11.382 4.420 -16.362 1.00 65.19 173 THR A C 1
ATOM 1460 O O . THR A 1 173 ? 10.950 5.573 -16.374 1.00 65.19 173 THR A O 1
ATOM 1463 N N . ARG A 1 174 ? 12.585 4.103 -16.857 1.00 72.62 174 ARG A N 1
ATOM 1464 C CA . ARG A 1 174 ? 13.448 5.064 -17.549 1.00 72.62 174 ARG A CA 1
ATOM 1465 C C . ARG A 1 174 ? 12.740 5.597 -18.800 1.00 72.62 174 ARG A C 1
ATOM 1467 O O . ARG A 1 174 ? 12.065 4.848 -19.511 1.00 72.62 174 ARG A O 1
ATOM 1474 N N . LYS A 1 175 ? 12.892 6.897 -19.077 1.00 67.44 175 LYS A N 1
ATOM 1475 C CA . LYS A 1 175 ? 12.464 7.480 -20.355 1.00 67.44 175 LYS A CA 1
ATOM 1476 C C . LYS A 1 175 ? 13.308 6.850 -21.464 1.00 67.44 175 LYS A C 1
ATOM 1478 O O . LYS A 1 175 ? 14.529 6.945 -21.421 1.00 67.44 175 LYS A O 1
ATOM 1483 N N . LYS A 1 176 ? 12.648 6.186 -22.410 1.00 68.00 176 LYS A N 1
ATOM 1484 C CA . LYS A 1 176 ? 13.309 5.535 -23.543 1.00 68.00 176 LYS A CA 1
ATOM 1485 C C . LYS A 1 176 ? 13.288 6.455 -24.742 1.00 68.00 176 LYS A C 1
ATOM 1487 O O . LYS A 1 176 ? 12.229 7.018 -25.048 1.00 68.00 176 LYS A O 1
ATOM 1492 N N . GLU A 1 177 ? 14.432 6.559 -25.399 1.00 72.31 177 GLU A N 1
ATOM 1493 C CA . GLU A 1 177 ? 14.550 7.229 -26.688 1.00 72.31 177 GLU A CA 1
ATOM 1494 C C . GLU A 1 177 ? 13.858 6.401 -27.778 1.00 72.31 177 GLU A C 1
ATOM 1496 O O . GLU A 1 177 ? 13.645 5.192 -27.633 1.00 72.31 177 GLU A O 1
ATOM 1501 N N . PHE A 1 178 ? 13.445 7.063 -28.858 1.00 73.75 178 PHE A N 1
ATOM 1502 C CA . PHE A 1 178 ? 12.648 6.432 -29.912 1.00 73.75 178 PHE A CA 1
ATOM 1503 C C . PHE A 1 178 ? 13.386 5.260 -30.578 1.00 73.75 178 PHE A C 1
ATOM 1505 O O . PHE A 1 178 ? 12.777 4.234 -30.878 1.00 73.75 178 PHE A O 1
ATOM 1512 N N . GLU A 1 179 ? 14.702 5.375 -30.753 1.00 74.50 179 GLU A N 1
ATOM 1513 C CA . GLU A 1 179 ? 15.561 4.336 -31.321 1.00 74.50 179 GLU A CA 1
ATOM 1514 C C . GLU A 1 179 ? 15.547 3.042 -30.486 1.00 74.50 179 GLU A C 1
ATOM 1516 O O . GLU A 1 179 ? 15.392 1.955 -31.046 1.00 74.50 179 GLU A O 1
ATOM 1521 N N . GLU A 1 180 ? 15.604 3.140 -29.152 1.00 73.44 180 GLU A N 1
ATOM 1522 C CA . GLU A 1 180 ? 15.516 1.974 -28.256 1.00 73.44 180 GLU A CA 1
ATOM 1523 C C . GLU A 1 180 ? 14.144 1.291 -28.354 1.00 73.44 180 GLU A C 1
ATOM 1525 O O . GLU A 1 180 ? 14.024 0.063 -28.296 1.00 73.44 180 GLU A O 1
ATOM 1530 N N . VAL A 1 181 ? 13.080 2.089 -28.510 1.00 74.19 181 VAL A N 1
ATOM 1531 C CA . VAL A 1 181 ? 11.728 1.566 -28.729 1.00 74.19 181 VAL A CA 1
ATOM 1532 C C . VAL A 1 181 ? 11.671 0.821 -30.065 1.00 74.19 181 VAL A C 1
ATOM 1534 O O . VAL A 1 181 ? 11.163 -0.298 -30.104 1.00 74.19 181 VAL A O 1
ATOM 1537 N N . LEU A 1 182 ? 12.239 1.375 -31.140 1.00 75.00 182 LEU A N 1
ATOM 1538 C CA . LEU A 1 182 ? 12.276 0.725 -32.453 1.00 75.00 182 LEU A CA 1
ATOM 1539 C C . LEU A 1 182 ? 12.981 -0.633 -32.418 1.00 75.00 182 LEU A C 1
ATOM 1541 O O . LEU A 1 182 ? 12.435 -1.606 -32.938 1.00 75.00 182 LEU A O 1
ATOM 1545 N N . GLU A 1 183 ? 14.161 -0.730 -31.806 1.00 76.00 183 GLU A N 1
ATOM 1546 C CA . GLU A 1 183 ? 14.881 -2.006 -31.684 1.00 76.00 183 GLU A CA 1
ATOM 1547 C C . GLU A 1 183 ? 14.064 -3.069 -30.946 1.00 76.00 183 GLU A C 1
ATOM 1549 O O . GLU A 1 183 ? 14.041 -4.239 -31.339 1.00 76.00 183 GLU A O 1
ATOM 1554 N N . PHE A 1 184 ? 13.339 -2.664 -29.903 1.00 72.69 184 PHE A N 1
ATOM 1555 C CA . PHE A 1 184 ? 12.533 -3.585 -29.114 1.00 72.69 184 PHE A CA 1
ATOM 1556 C C . PHE A 1 184 ? 11.309 -4.107 -29.882 1.00 72.69 184 PHE A C 1
ATOM 1558 O O . PHE A 1 184 ? 10.944 -5.275 -29.735 1.00 72.69 184 PHE A O 1
ATOM 1565 N N . PHE A 1 185 ? 10.696 -3.276 -30.731 1.00 73.56 185 PHE A N 1
ATOM 1566 C CA . PHE A 1 185 ? 9.606 -3.702 -31.615 1.00 73.56 185 PHE A CA 1
ATOM 1567 C C . PHE A 1 185 ? 10.116 -4.553 -32.787 1.00 73.56 185 PHE A C 1
ATOM 1569 O O . PHE A 1 185 ? 9.509 -5.583 -33.081 1.00 73.56 185 PHE A O 1
ATOM 1576 N N . LYS A 1 186 ? 11.273 -4.219 -33.380 1.00 66.81 186 LYS A N 1
ATOM 1577 C CA . LYS A 1 186 ? 11.874 -4.954 -34.514 1.00 66.81 186 LYS A CA 1
ATOM 1578 C C . LYS A 1 186 ? 12.072 -6.444 -34.260 1.00 66.81 186 LYS A C 1
ATOM 1580 O O . LYS A 1 186 ? 12.130 -7.212 -35.214 1.00 66.81 186 LYS A O 1
ATOM 1585 N N . LYS A 1 187 ? 12.141 -6.874 -32.996 1.00 67.19 187 LYS A N 1
ATOM 1586 C CA . LYS A 1 187 ? 12.317 -8.287 -32.663 1.00 67.19 187 LYS A CA 1
ATOM 1587 C C . LYS A 1 187 ? 11.204 -9.201 -33.169 1.00 67.19 187 LYS A C 1
ATOM 1589 O O . LYS A 1 187 ? 11.500 -10.380 -33.219 1.00 67.19 187 LYS A O 1
ATOM 1594 N N . ASN A 1 188 ? 9.995 -8.711 -33.496 1.00 72.12 188 ASN A N 1
ATOM 1595 C CA . ASN A 1 188 ? 8.910 -9.479 -34.156 1.00 72.12 188 ASN A CA 1
ATOM 1596 C C . ASN A 1 188 ? 7.656 -8.630 -34.520 1.00 72.12 188 ASN A C 1
ATOM 1598 O O . ASN A 1 188 ? 6.614 -9.179 -34.866 1.00 72.12 188 ASN A O 1
ATOM 1602 N N . TYR A 1 189 ? 7.698 -7.302 -34.377 1.00 81.50 189 TYR A N 1
ATOM 1603 C CA . TYR A 1 189 ? 6.552 -6.402 -34.548 1.00 81.50 189 TYR A CA 1
ATOM 1604 C C . TYR A 1 189 ? 6.904 -5.273 -35.522 1.00 81.50 189 TYR A C 1
ATOM 1606 O O . TYR A 1 189 ? 8.027 -4.768 -35.522 1.00 81.50 189 TYR A O 1
ATOM 1614 N N . ILE A 1 190 ? 5.930 -4.835 -36.320 1.00 82.50 190 ILE A N 1
ATOM 1615 C CA . ILE A 1 190 ? 6.099 -3.706 -37.246 1.00 82.50 190 ILE A CA 1
ATOM 1616 C C . ILE A 1 190 ? 5.514 -2.459 -36.585 1.00 82.50 190 ILE A C 1
ATOM 1618 O O . ILE A 1 190 ? 4.324 -2.429 -36.284 1.00 82.50 190 ILE A O 1
ATOM 1622 N N . LEU A 1 191 ? 6.335 -1.437 -36.335 1.00 84.06 191 LEU A N 1
ATOM 1623 C CA . LEU A 1 191 ? 5.881 -0.157 -35.784 1.00 84.06 191 LEU A CA 1
ATOM 1624 C C . LEU A 1 191 ? 5.478 0.791 -36.925 1.00 84.06 191 LEU A C 1
ATOM 1626 O O . LEU A 1 191 ? 6.282 1.049 -37.815 1.00 84.06 191 LEU A O 1
ATOM 1630 N N . LEU A 1 192 ? 4.250 1.315 -36.884 1.00 84.12 192 LEU A N 1
ATOM 1631 C CA . LEU A 1 192 ? 3.723 2.280 -37.863 1.00 84.12 192 LEU A CA 1
ATOM 1632 C C . LEU A 1 192 ? 3.927 3.738 -37.425 1.00 84.12 192 LEU A C 1
ATOM 1634 O O . LEU A 1 192 ? 3.924 4.645 -38.254 1.00 84.12 192 LEU A O 1
ATOM 1638 N N . THR A 1 193 ? 4.088 3.974 -36.121 1.00 82.75 193 THR A N 1
ATOM 1639 C CA . THR A 1 193 ? 4.315 5.311 -35.558 1.00 82.75 193 THR A CA 1
ATOM 1640 C C . THR A 1 193 ? 5.695 5.845 -35.944 1.00 82.75 193 THR A C 1
ATOM 1642 O O . THR A 1 193 ? 6.704 5.159 -35.771 1.00 82.75 193 THR A O 1
ATOM 1645 N N . LYS A 1 194 ? 5.737 7.085 -36.442 1.00 82.19 194 LYS A N 1
ATOM 1646 C CA . LYS A 1 194 ? 6.972 7.793 -36.818 1.00 82.19 194 LYS A CA 1
ATOM 1647 C C . LYS A 1 194 ? 7.647 8.438 -35.602 1.00 82.19 194 LYS A C 1
ATOM 1649 O O . LYS A 1 194 ? 7.007 8.662 -34.577 1.00 82.19 194 LYS A O 1
ATOM 1654 N N . LYS A 1 195 ? 8.933 8.786 -35.741 1.00 79.94 195 LYS A N 1
ATOM 1655 C CA . LYS A 1 195 ? 9.735 9.436 -34.686 1.00 79.94 195 LYS A CA 1
ATOM 1656 C C . LYS A 1 195 ? 9.105 10.735 -34.187 1.00 79.94 195 LYS A C 1
ATOM 1658 O O . LYS A 1 195 ? 9.045 10.954 -32.983 1.00 79.94 195 LYS A O 1
ATOM 1663 N N . ASP A 1 196 ? 8.580 11.541 -35.105 1.00 80.81 196 ASP A N 1
ATOM 1664 C CA . ASP A 1 196 ? 8.034 12.871 -34.804 1.00 80.81 196 ASP A CA 1
ATOM 1665 C C . ASP A 1 196 ? 6.754 12.820 -33.951 1.00 80.81 196 ASP A C 1
ATOM 1667 O O . ASP A 1 196 ? 6.407 13.788 -33.281 1.00 80.81 196 ASP A O 1
ATOM 1671 N N . GLU A 1 197 ? 6.062 11.676 -33.930 1.00 82.50 197 GLU A N 1
ATOM 1672 C CA . GLU A 1 197 ? 4.858 11.463 -33.119 1.00 82.50 197 GLU A CA 1
ATOM 1673 C C . GLU A 1 197 ? 5.189 10.984 -31.693 1.00 82.50 197 GLU A C 1
ATOM 1675 O O . GLU A 1 197 ? 4.320 10.999 -30.818 1.00 82.50 197 GLU A O 1
ATOM 1680 N N . TYR A 1 198 ? 6.430 10.555 -31.428 1.00 80.12 198 TYR A N 1
ATOM 1681 C CA . TYR A 1 198 ? 6.835 9.987 -30.144 1.00 80.12 198 TYR A CA 1
ATOM 1682 C C . TYR A 1 198 ? 7.371 11.047 -29.179 1.00 80.12 198 TYR A C 1
ATOM 1684 O O . TYR A 1 198 ? 8.504 11.508 -29.285 1.00 80.12 198 TYR A O 1
ATOM 1692 N N . VAL A 1 199 ? 6.569 11.381 -28.167 1.00 77.94 199 VAL A N 1
ATOM 1693 C CA . VAL A 1 199 ? 6.943 12.378 -27.149 1.00 77.94 199 VAL A CA 1
ATOM 1694 C C . VAL A 1 199 ? 7.497 11.715 -25.883 1.00 77.94 199 VAL A C 1
ATOM 1696 O O . VAL A 1 199 ? 8.447 12.193 -25.261 1.00 77.94 199 VAL A O 1
ATOM 1699 N N . ASN A 1 200 ? 6.875 10.619 -25.446 1.00 74.62 200 ASN A N 1
ATOM 1700 C CA . ASN A 1 200 ? 7.221 9.917 -24.207 1.00 74.62 200 ASN A CA 1
ATOM 1701 C C . ASN A 1 200 ? 6.702 8.465 -24.172 1.00 74.62 200 ASN A C 1
ATOM 1703 O O . ASN A 1 200 ? 5.938 8.041 -25.039 1.00 74.62 200 ASN A O 1
ATOM 1707 N N . SER A 1 201 ? 7.026 7.723 -23.106 1.00 72.94 201 SER A N 1
ATOM 1708 C CA . SER A 1 201 ? 6.624 6.317 -22.918 1.00 72.94 201 SER A CA 1
ATOM 1709 C C . SER A 1 201 ? 5.106 6.071 -22.842 1.00 72.94 201 SER A C 1
ATOM 1711 O O . SER A 1 201 ? 4.679 4.918 -22.933 1.00 72.94 201 SER A O 1
ATOM 1713 N N . LYS A 1 202 ? 4.290 7.123 -22.664 1.00 78.12 202 LYS A N 1
ATOM 1714 C CA . LYS A 1 202 ? 2.817 7.065 -22.655 1.00 78.12 202 LYS A CA 1
ATOM 1715 C C . LYS A 1 202 ? 2.197 7.338 -24.029 1.00 78.12 202 LYS A C 1
ATOM 1717 O O . LYS A 1 202 ? 0.993 7.131 -24.176 1.00 78.12 202 LYS A O 1
ATOM 1722 N N . THR A 1 203 ? 2.985 7.781 -25.008 1.00 84.81 203 THR A N 1
ATOM 1723 C CA . THR A 1 203 ? 2.527 7.974 -26.391 1.00 84.81 203 THR A CA 1
ATOM 1724 C C . THR A 1 203 ? 1.903 6.683 -26.911 1.00 84.81 203 THR A C 1
ATOM 1726 O O . THR A 1 203 ? 2.436 5.592 -26.682 1.00 84.81 203 THR A O 1
ATOM 1729 N N . ARG A 1 204 ? 0.765 6.801 -27.601 1.00 85.75 204 ARG A N 1
ATOM 1730 C CA . ARG A 1 204 ? 0.132 5.661 -28.264 1.00 85.75 204 ARG A CA 1
ATOM 1731 C C . ARG A 1 204 ? 0.909 5.311 -29.528 1.00 85.75 204 ARG A C 1
ATOM 1733 O O . ARG A 1 204 ? 0.991 6.103 -30.455 1.00 85.75 204 ARG A O 1
ATOM 1740 N N . LEU A 1 205 ? 1.474 4.114 -29.529 1.00 87.44 205 LEU A N 1
ATOM 1741 C CA . LEU A 1 205 ? 2.211 3.499 -30.618 1.00 87.44 205 LEU A CA 1
ATOM 1742 C C . LEU A 1 205 ? 1.278 2.566 -31.394 1.00 87.44 205 LEU A C 1
ATOM 1744 O O . LEU A 1 205 ? 0.674 1.667 -30.802 1.00 87.44 205 LEU A O 1
ATOM 1748 N N . LYS A 1 206 ? 1.189 2.753 -32.710 1.00 88.69 206 LYS A N 1
ATOM 1749 C CA . LYS A 1 206 ? 0.489 1.851 -33.633 1.00 88.69 206 LYS A CA 1
ATOM 1750 C C . LYS A 1 206 ? 1.462 0.778 -34.110 1.00 88.69 206 LYS A C 1
ATOM 1752 O O . LYS A 1 206 ? 2.525 1.111 -34.634 1.00 88.69 206 LYS A O 1
ATOM 1757 N N . ALA A 1 207 ? 1.115 -0.493 -33.920 1.00 88.56 207 ALA A N 1
ATOM 1758 C CA . ALA A 1 207 ? 1.964 -1.616 -34.307 1.00 88.56 207 ALA A CA 1
ATOM 1759 C C . ALA A 1 207 ? 1.166 -2.791 -34.893 1.00 88.56 207 ALA A C 1
ATOM 1761 O O . ALA A 1 207 ? 0.001 -3.001 -34.549 1.00 88.56 207 ALA A O 1
ATOM 1762 N N . ILE A 1 208 ? 1.828 -3.579 -35.741 1.00 86.31 208 ILE A N 1
ATOM 1763 C CA . ILE A 1 208 ? 1.329 -4.833 -36.311 1.00 86.31 208 ILE A CA 1
ATOM 1764 C C . ILE A 1 208 ? 2.036 -5.998 -35.616 1.00 86.31 208 ILE A C 1
ATOM 1766 O O . ILE A 1 208 ? 3.266 -6.025 -35.518 1.00 86.31 208 ILE A O 1
ATOM 1770 N N . CYS A 1 209 ? 1.256 -6.942 -35.086 1.00 87.31 209 CYS A N 1
ATOM 1771 C CA . CYS A 1 209 ? 1.780 -8.145 -34.434 1.00 87.31 209 CYS A CA 1
ATOM 1772 C C . CYS A 1 209 ? 2.197 -9.233 -35.448 1.00 87.31 209 CYS A C 1
ATOM 1774 O O . CYS A 1 209 ? 1.748 -9.170 -36.591 1.00 87.31 209 CYS A O 1
ATOM 1776 N N . PRO A 1 210 ? 2.934 -10.284 -35.028 1.00 85.06 210 PRO A N 1
ATOM 1777 C CA . PRO A 1 210 ? 3.297 -11.416 -35.894 1.00 85.06 210 PRO A CA 1
ATOM 1778 C C . PRO A 1 210 ? 2.115 -12.081 -36.610 1.00 85.06 210 PRO A C 1
ATOM 1780 O O . PRO A 1 210 ? 2.245 -12.508 -37.748 1.00 85.06 210 PRO A O 1
ATOM 1783 N N . ASN A 1 211 ? 0.943 -12.118 -35.966 1.00 82.88 211 ASN A N 1
ATOM 1784 C CA . ASN A 1 211 ? -0.288 -12.685 -36.530 1.00 82.88 211 ASN A CA 1
ATOM 1785 C C . ASN A 1 211 ? -1.033 -11.697 -37.457 1.00 82.88 211 ASN A C 1
ATOM 1787 O O . ASN A 1 211 ? -2.199 -11.912 -37.763 1.00 82.88 211 ASN A O 1
ATOM 1791 N N . GLY A 1 212 ? -0.425 -10.565 -37.827 1.00 85.88 212 GLY A N 1
ATOM 1792 C CA . GLY A 1 212 ? -1.014 -9.571 -38.734 1.00 85.88 212 GLY A CA 1
ATOM 1793 C C . GLY A 1 212 ? -2.015 -8.593 -38.106 1.00 85.88 212 GLY A C 1
ATOM 1794 O O . GLY A 1 212 ? -2.545 -7.733 -38.799 1.00 85.88 212 GLY A O 1
ATOM 1795 N N . HIS A 1 213 ? -2.286 -8.662 -36.799 1.00 85.50 213 HIS A N 1
ATOM 1796 C CA . HIS A 1 213 ? -3.214 -7.724 -36.162 1.00 85.50 213 HIS A CA 1
ATOM 1797 C C . HIS A 1 213 ? -2.615 -6.329 -35.971 1.00 85.50 213 HIS A C 1
ATOM 1799 O O . HIS A 1 213 ? -1.624 -6.169 -35.253 1.00 85.50 213 HIS A O 1
ATOM 1805 N N . GLU A 1 214 ? -3.310 -5.320 -36.488 1.00 88.31 214 GLU A N 1
ATOM 1806 C CA . GLU A 1 214 ? -3.111 -3.915 -36.131 1.00 88.31 214 GLU A CA 1
ATOM 1807 C C . GLU A 1 214 ? -3.707 -3.613 -34.748 1.00 88.31 214 GLU A C 1
ATOM 1809 O O . GLU A 1 214 ? -4.872 -3.940 -34.464 1.00 88.31 214 GLU A O 1
ATOM 1814 N N . TYR A 1 215 ? -2.899 -3.009 -33.870 1.00 87.25 215 TYR A N 1
ATOM 1815 C CA . TYR A 1 215 ? -3.321 -2.583 -32.537 1.00 87.25 215 TYR A CA 1
ATOM 1816 C C . TYR A 1 215 ? -2.509 -1.393 -32.007 1.00 87.25 215 TYR A C 1
ATOM 1818 O O . TYR A 1 215 ? -1.395 -1.108 -32.449 1.00 87.25 215 TYR A O 1
ATOM 1826 N N . GLU A 1 216 ? -3.074 -0.712 -31.011 1.00 88.44 216 GLU A N 1
ATOM 1827 C CA . GLU A 1 216 ? -2.412 0.372 -30.288 1.00 88.44 216 GLU A CA 1
ATOM 1828 C C . GLU A 1 216 ? -1.850 -0.120 -28.951 1.00 88.44 216 GLU A C 1
ATOM 1830 O O . GLU A 1 216 ? -2.506 -0.849 -28.201 1.00 88.44 216 GLU A O 1
ATOM 1835 N N . THR A 1 217 ? -0.640 0.317 -28.616 1.00 87.25 217 THR A N 1
ATOM 1836 C CA . THR A 1 217 ? -0.002 0.087 -27.314 1.00 87.25 217 THR A CA 1
ATOM 1837 C C . THR A 1 217 ? 0.797 1.318 -26.893 1.00 87.25 217 THR A C 1
ATOM 1839 O O . THR A 1 217 ? 0.811 2.324 -27.584 1.00 87.25 217 THR A O 1
ATOM 1842 N N . ASN A 1 218 ? 1.465 1.278 -25.748 1.00 86.69 218 ASN A N 1
ATOM 1843 C CA . ASN A 1 218 ? 2.500 2.244 -25.389 1.00 86.69 218 ASN A CA 1
ATOM 1844 C C . ASN A 1 218 ? 3.783 1.494 -24.990 1.00 86.69 218 ASN A C 1
ATOM 1846 O O . ASN A 1 218 ? 3.753 0.277 -24.759 1.00 86.69 218 ASN A O 1
ATOM 1850 N N . ALA A 1 219 ? 4.914 2.201 -24.936 1.00 81.94 219 ALA A N 1
ATOM 1851 C CA . ALA A 1 219 ? 6.217 1.587 -24.672 1.00 81.94 219 ALA A CA 1
ATOM 1852 C C . ALA A 1 219 ? 6.263 0.912 -23.289 1.00 81.94 219 ALA A C 1
ATOM 1854 O O . ALA A 1 219 ? 6.804 -0.185 -23.145 1.00 81.94 219 ALA A O 1
ATOM 1855 N N . THR A 1 220 ? 5.636 1.528 -22.281 1.00 81.06 220 THR A N 1
ATOM 1856 C CA . THR A 1 220 ? 5.571 0.984 -20.919 1.00 81.06 220 THR A CA 1
ATOM 1857 C C . THR A 1 220 ? 4.817 -0.345 -20.871 1.00 81.06 220 THR A C 1
ATOM 1859 O O . THR A 1 220 ? 5.345 -1.326 -20.357 1.00 81.06 220 THR A O 1
ATOM 1862 N N . ASN A 1 221 ? 3.608 -0.421 -21.425 1.00 82.19 221 ASN A N 1
ATOM 1863 C CA . ASN A 1 221 ? 2.792 -1.635 -21.423 1.00 82.19 221 ASN A CA 1
ATOM 1864 C C . ASN A 1 221 ? 3.472 -2.759 -22.200 1.00 82.19 221 ASN A C 1
ATOM 1866 O O . ASN A 1 221 ? 3.478 -3.900 -21.742 1.00 82.19 221 ASN A O 1
ATOM 1870 N N . PHE A 1 222 ? 4.077 -2.429 -23.341 1.00 82.62 222 PHE A N 1
ATOM 1871 C CA . PHE A 1 222 ? 4.800 -3.402 -24.147 1.00 82.62 222 PHE A CA 1
ATOM 1872 C C . PHE A 1 222 ? 6.024 -3.960 -23.397 1.00 82.62 222 PHE A C 1
ATOM 1874 O O . PHE A 1 222 ? 6.297 -5.159 -23.459 1.00 82.62 222 PHE A O 1
ATOM 1881 N N . TYR A 1 223 ? 6.713 -3.142 -22.595 1.00 74.06 223 TYR A N 1
ATOM 1882 C CA . TYR A 1 223 ? 7.816 -3.612 -21.752 1.00 74.06 223 TYR A CA 1
ATOM 1883 C C . TYR A 1 223 ? 7.359 -4.518 -20.598 1.00 74.06 223 TYR A C 1
ATOM 1885 O O . TYR A 1 223 ? 8.024 -5.503 -20.300 1.00 74.06 223 TYR A O 1
ATOM 1893 N N . HIS A 1 224 ? 6.188 -4.258 -20.007 1.00 74.81 224 HIS A N 1
ATOM 1894 C CA . HIS A 1 224 ? 5.596 -5.103 -18.954 1.00 74.81 224 HIS A CA 1
ATOM 1895 C C . HIS A 1 224 ? 5.025 -6.438 -19.469 1.00 74.81 224 HIS A C 1
ATOM 1897 O O . HIS A 1 224 ? 4.326 -7.132 -18.739 1.00 74.81 224 HIS A O 1
ATOM 1903 N N . GLY A 1 225 ? 5.291 -6.810 -20.725 1.00 78.44 225 GLY A N 1
ATOM 1904 C CA . GLY A 1 225 ? 4.849 -8.089 -21.285 1.00 78.44 225 GLY A CA 1
ATOM 1905 C C . GLY A 1 225 ? 3.461 -8.058 -21.924 1.00 78.44 225 GLY A C 1
ATOM 1906 O O . GLY A 1 225 ? 3.055 -9.055 -22.515 1.00 78.44 225 GLY A O 1
ATOM 1907 N N . ASN A 1 226 ? 2.750 -6.924 -21.905 1.00 82.56 226 ASN A N 1
ATOM 1908 C CA . ASN A 1 226 ? 1.471 -6.827 -22.604 1.00 82.56 226 ASN A CA 1
ATOM 1909 C C . ASN A 1 226 ? 1.707 -6.865 -24.123 1.00 82.56 226 ASN A C 1
ATOM 1911 O O . ASN A 1 226 ? 2.566 -6.158 -24.660 1.00 82.56 226 ASN A O 1
ATOM 1915 N N . ARG A 1 227 ? 0.964 -7.725 -24.820 1.00 86.69 227 ARG A N 1
ATOM 1916 C CA . ARG A 1 227 ? 1.042 -7.926 -26.277 1.00 86.69 227 ARG A CA 1
ATOM 1917 C C . ARG A 1 227 ? -0.309 -7.638 -26.929 1.00 86.69 227 ARG A C 1
ATOM 1919 O O . ARG A 1 227 ? -1.197 -7.056 -26.306 1.00 86.69 227 ARG A O 1
ATOM 1926 N N . CYS A 1 228 ? -0.447 -8.006 -28.200 1.00 87.12 228 CYS A N 1
ATOM 1927 C CA . CYS A 1 228 ? -1.681 -7.821 -28.949 1.00 87.12 228 CYS A CA 1
ATOM 1928 C C . CYS A 1 228 ? -2.877 -8.466 -28.227 1.00 87.12 228 CYS A C 1
ATOM 1930 O O . CYS A 1 228 ? -2.912 -9.681 -28.020 1.00 87.12 228 CYS A O 1
ATOM 1932 N N . ARG A 1 229 ? -3.883 -7.649 -27.883 1.00 85.19 229 ARG A N 1
ATOM 1933 C CA . ARG A 1 229 ? -5.114 -8.117 -27.223 1.00 85.19 229 ARG A CA 1
ATOM 1934 C C . ARG A 1 229 ? -5.926 -9.067 -28.104 1.00 85.19 229 ARG A C 1
ATOM 1936 O O . ARG A 1 229 ? -6.513 -10.000 -27.578 1.00 85.19 229 ARG A O 1
ATOM 1943 N N . LYS A 1 230 ? -5.923 -8.870 -29.429 1.00 86.44 230 LYS A N 1
ATOM 1944 C CA . LYS A 1 230 ? -6.637 -9.750 -30.373 1.00 86.44 230 LYS A CA 1
ATOM 1945 C C . LYS A 1 230 ? -6.079 -11.178 -30.338 1.00 86.44 230 LYS A C 1
ATOM 1947 O O . LYS A 1 230 ? -6.850 -12.112 -30.170 1.00 86.44 230 LYS A O 1
ATOM 1952 N N . CYS A 1 231 ? -4.751 -11.339 -30.357 1.00 85.88 231 CYS A N 1
ATOM 1953 C CA . CYS A 1 231 ? -4.119 -12.655 -30.189 1.00 85.88 231 CYS A CA 1
ATOM 1954 C C . CYS A 1 231 ? -4.444 -13.288 -28.829 1.00 85.88 231 CYS A C 1
ATOM 1956 O O . CYS A 1 231 ? -4.611 -14.498 -28.734 1.00 85.88 231 CYS A O 1
ATOM 1958 N N . HIS A 1 232 ? -4.495 -12.483 -27.764 1.00 84.81 232 HIS A N 1
ATOM 1959 C CA . HIS A 1 232 ? -4.835 -12.984 -26.434 1.00 84.81 232 HIS A CA 1
ATOM 1960 C C . HIS A 1 232 ? -6.270 -13.520 -26.384 1.00 84.81 232 HIS A C 1
ATOM 1962 O O . HIS A 1 232 ? -6.482 -14.619 -25.886 1.00 84.81 232 HIS A O 1
ATOM 1968 N N . PHE A 1 233 ? -7.231 -12.790 -26.958 1.00 84.75 233 PHE A N 1
ATOM 1969 C CA . PHE A 1 233 ? -8.619 -13.242 -27.028 1.00 84.75 233 PHE A CA 1
ATOM 1970 C C . PHE A 1 233 ? -8.805 -14.465 -27.924 1.00 84.75 233 PHE A C 1
ATOM 1972 O O . PHE A 1 233 ? -9.577 -15.336 -27.556 1.00 84.75 233 PHE A O 1
ATOM 1979 N N . GLN A 1 234 ? -8.077 -14.574 -29.039 1.00 83.69 234 GLN A N 1
ATOM 1980 C CA . GLN A 1 234 ? -8.099 -15.784 -29.871 1.00 83.69 234 GLN A CA 1
ATOM 1981 C C . GLN A 1 234 ? -7.634 -17.014 -29.089 1.00 83.69 234 GLN A C 1
ATOM 1983 O O . GLN A 1 234 ? -8.354 -18.001 -29.042 1.00 83.69 234 GLN A O 1
ATOM 1988 N N . LYS A 1 235 ? -6.506 -16.923 -28.373 1.00 82.75 235 LYS A N 1
ATOM 1989 C CA . LYS A 1 235 ? -6.028 -18.024 -27.518 1.00 82.75 235 LYS A CA 1
ATOM 1990 C C . LYS A 1 235 ? -7.009 -18.374 -26.402 1.00 82.75 235 LYS A C 1
ATOM 1992 O O . LYS A 1 235 ? -7.188 -19.541 -26.086 1.00 82.75 235 LYS A O 1
ATOM 1997 N N . LEU A 1 236 ? -7.633 -17.372 -25.783 1.00 80.06 236 LEU A N 1
ATOM 1998 C CA . LEU A 1 236 ? -8.664 -17.618 -24.775 1.00 80.06 236 LEU A CA 1
ATOM 1999 C C . LEU A 1 236 ? -9.890 -18.299 -25.385 1.00 80.06 236 LEU A C 1
ATOM 2001 O O . LEU A 1 236 ? -10.428 -19.211 -24.772 1.00 80.06 236 LEU A O 1
ATOM 2005 N N . ALA A 1 237 ? -10.311 -17.889 -26.580 1.00 78.69 237 ALA A N 1
ATOM 2006 C CA . ALA A 1 237 ? -11.409 -18.528 -27.291 1.00 78.69 237 ALA A CA 1
ATOM 2007 C C . ALA A 1 237 ? -11.068 -19.983 -27.648 1.00 78.69 237 ALA A C 1
ATOM 2009 O O . ALA A 1 237 ? -11.896 -20.852 -27.435 1.00 78.69 237 ALA A O 1
ATOM 2010 N N . GLU A 1 238 ? -9.845 -20.273 -28.091 1.00 74.75 238 GLU A N 1
ATOM 2011 C CA . GLU A 1 238 ? -9.378 -21.645 -28.352 1.00 74.75 238 GLU A CA 1
ATOM 2012 C C . GLU A 1 238 ? -9.380 -22.529 -27.094 1.00 74.75 238 GLU A C 1
ATOM 2014 O O . GLU A 1 238 ? -9.677 -23.714 -27.179 1.00 74.75 238 GLU A O 1
ATOM 2019 N N . ILE A 1 239 ? -9.058 -21.969 -25.923 1.00 72.50 239 ILE A N 1
ATOM 2020 C CA . ILE A 1 239 ? -9.007 -22.716 -24.653 1.00 72.50 239 ILE A CA 1
ATOM 2021 C C . ILE A 1 239 ? -10.403 -22.905 -24.042 1.00 72.50 239 ILE A C 1
ATOM 2023 O O . ILE A 1 239 ? -10.657 -23.914 -23.388 1.00 72.50 239 ILE A O 1
ATOM 2027 N N . HIS A 1 240 ? -11.284 -21.914 -24.195 1.00 67.00 240 HIS A N 1
ATOM 2028 C CA . HIS A 1 240 ? -12.571 -21.858 -23.500 1.00 67.00 240 HIS A CA 1
ATOM 2029 C C . HIS A 1 240 ? -13.787 -22.132 -24.391 1.00 67.00 240 HIS A C 1
ATOM 2031 O O . HIS A 1 240 ? -14.894 -22.221 -23.860 1.00 67.00 240 HIS A O 1
ATOM 2037 N N . MET A 1 241 ? -13.632 -22.258 -25.713 1.00 63.00 241 MET A N 1
ATOM 2038 C CA . MET A 1 241 ? -14.717 -22.756 -26.556 1.00 63.00 241 MET A CA 1
ATOM 2039 C C . MET A 1 241 ? -14.888 -24.252 -26.307 1.00 63.00 241 MET A C 1
ATOM 2041 O O . MET A 1 241 ? -14.026 -25.058 -26.648 1.00 63.00 241 MET A O 1
ATOM 2045 N N . LEU A 1 242 ? -16.023 -24.605 -25.705 1.00 64.62 242 LEU A N 1
ATOM 2046 C CA . LEU A 1 242 ? -16.547 -25.961 -25.781 1.00 64.62 242 LEU A CA 1
ATOM 2047 C C . LEU A 1 242 ? -16.825 -26.277 -27.252 1.00 64.62 242 LEU A C 1
ATOM 2049 O O . LEU A 1 242 ? -17.291 -25.410 -27.997 1.00 64.62 242 LEU A O 1
ATOM 2053 N N . ASP A 1 243 ? -16.505 -27.501 -27.657 1.00 67.62 243 ASP A N 1
ATOM 2054 C CA . ASP A 1 243 ? -16.704 -27.951 -29.028 1.00 67.62 243 ASP A CA 1
ATOM 2055 C C . ASP A 1 243 ? -18.179 -27.807 -29.431 1.00 67.62 243 ASP A C 1
ATOM 2057 O O . ASP A 1 243 ? -19.085 -28.066 -28.634 1.00 67.62 243 ASP A O 1
ATOM 2061 N N . PHE A 1 244 ? -18.425 -27.371 -30.665 1.00 67.31 244 PHE A N 1
ATOM 2062 C CA . PHE A 1 244 ? -19.785 -27.170 -31.157 1.00 67.31 244 PHE A CA 1
ATOM 2063 C C . PHE A 1 244 ? -20.570 -28.482 -31.130 1.00 67.31 244 PHE A C 1
ATOM 2065 O O . PHE A 1 244 ? -21.741 -28.474 -30.758 1.00 67.31 244 PHE A O 1
ATOM 2072 N N . ASP A 1 245 ? -19.916 -29.601 -31.449 1.00 69.44 245 ASP A N 1
ATOM 2073 C CA . ASP A 1 245 ? -20.540 -30.922 -31.415 1.00 69.44 245 ASP A CA 1
ATOM 2074 C C . ASP A 1 245 ? -20.879 -31.355 -29.981 1.00 69.44 245 ASP A C 1
ATOM 2076 O O . ASP A 1 245 ? -21.953 -31.908 -29.754 1.00 69.44 245 ASP A O 1
ATOM 2080 N N . PHE A 1 246 ? -20.046 -30.999 -28.996 1.00 74.38 246 PHE A N 1
ATOM 2081 C CA . PHE A 1 246 ? -20.346 -31.210 -27.575 1.00 74.38 246 PHE A CA 1
ATOM 2082 C C . PHE A 1 246 ? -21.558 -30.383 -27.122 1.00 74.38 246 PHE A C 1
ATOM 2084 O O . PHE A 1 246 ? -22.488 -30.917 -26.523 1.00 74.38 246 PHE A O 1
ATOM 2091 N N . ILE A 1 247 ? -21.597 -29.088 -27.461 1.00 73.56 247 ILE A N 1
ATOM 2092 C CA . ILE A 1 247 ? -22.741 -28.220 -27.136 1.00 73.56 247 ILE A CA 1
ATOM 2093 C C . ILE A 1 247 ? -24.013 -28.732 -27.819 1.00 73.56 247 ILE A C 1
ATOM 2095 O O . ILE A 1 247 ? -25.081 -28.740 -27.211 1.00 73.56 247 ILE A O 1
ATOM 2099 N N . LYS A 1 248 ? -23.911 -29.156 -29.081 1.00 76.50 248 LYS A N 1
ATOM 2100 C CA . LYS A 1 248 ? -25.039 -29.665 -29.859 1.00 76.50 248 LYS A CA 1
ATOM 2101 C C . LYS A 1 248 ? -25.579 -30.964 -29.270 1.00 76.50 248 LYS A C 1
ATOM 2103 O O . LYS A 1 248 ? -26.793 -31.083 -29.141 1.00 76.50 248 LYS A O 1
ATOM 2108 N N . GLN A 1 249 ? -24.706 -31.888 -28.876 1.00 77.62 249 GLN A N 1
ATOM 2109 C CA . GLN A 1 249 ? -25.112 -33.139 -28.246 1.00 77.62 249 GLN A CA 1
ATOM 2110 C C . GLN A 1 249 ? -25.813 -32.890 -26.904 1.00 77.62 249 GLN A C 1
ATOM 2112 O O . GLN A 1 249 ? -26.912 -33.394 -26.703 1.00 77.62 249 GLN A O 1
ATOM 2117 N N . GLU A 1 250 ? -25.253 -32.048 -26.032 1.00 77.62 250 GLU A N 1
ATOM 2118 C CA . GLU A 1 250 ? -25.881 -31.685 -24.750 1.00 77.62 250 GLU A CA 1
ATOM 2119 C C . GLU A 1 250 ? -27.256 -31.026 -24.950 1.00 77.62 250 GLU A C 1
ATOM 2121 O O . GLU A 1 250 ? -28.219 -31.326 -24.243 1.00 77.62 250 GLU A O 1
ATOM 2126 N N . PHE A 1 251 ? -27.387 -30.154 -25.956 1.00 76.31 251 PHE A N 1
ATOM 2127 C CA . PHE A 1 251 ? -28.656 -29.491 -26.256 1.00 76.31 251 PHE A CA 1
ATOM 2128 C C . PHE A 1 251 ? -29.687 -30.450 -26.873 1.00 76.31 251 PHE A C 1
ATOM 2130 O O . PHE A 1 251 ? -30.874 -30.358 -26.563 1.00 76.31 251 PHE A O 1
ATOM 2137 N N . GLU A 1 252 ? -29.262 -31.382 -27.729 1.00 76.56 252 GLU A N 1
ATOM 2138 C CA . GLU A 1 252 ? -30.127 -32.419 -28.303 1.00 76.56 252 GLU A CA 1
ATOM 2139 C C . GLU A 1 252 ? -30.575 -33.428 -27.237 1.00 76.56 252 GLU A C 1
ATOM 2141 O O . GLU A 1 252 ? -31.766 -33.738 -27.166 1.00 76.56 252 GLU A O 1
ATOM 2146 N N . GLU A 1 253 ? -29.679 -33.871 -26.351 1.00 70.44 253 GLU A N 1
ATOM 2147 C CA . GLU A 1 253 ? -30.011 -34.721 -25.201 1.00 70.44 253 GLU A CA 1
ATOM 2148 C C . GLU A 1 253 ? -30.979 -34.018 -24.242 1.00 70.44 253 GLU A C 1
ATOM 2150 O O . GLU A 1 253 ? -31.971 -34.616 -23.813 1.00 70.44 253 GLU A O 1
ATOM 2155 N N . PHE A 1 254 ? -30.764 -32.727 -23.973 1.00 72.12 254 PHE A N 1
ATOM 2156 C CA . PHE A 1 254 ? -31.687 -31.904 -23.194 1.00 72.12 254 PHE A CA 1
ATOM 2157 C C . PHE A 1 254 ? -33.073 -31.819 -23.852 1.00 72.12 254 PHE A C 1
ATOM 2159 O O . PHE A 1 254 ? -34.087 -32.032 -23.188 1.00 72.12 254 PHE A O 1
ATOM 2166 N N . VAL A 1 255 ? -33.148 -31.577 -25.166 1.00 72.94 255 VAL A N 1
ATOM 2167 C CA . VAL A 1 255 ? -34.419 -31.510 -25.911 1.00 72.94 255 VAL A CA 1
ATOM 2168 C C . VAL A 1 255 ? -35.133 -32.866 -25.955 1.00 72.94 255 VAL A C 1
ATOM 2170 O O . VAL A 1 255 ? -36.363 -32.907 -25.886 1.00 72.94 255 VAL A O 1
ATOM 2173 N N . VAL A 1 256 ? -34.400 -33.978 -26.055 1.00 67.38 256 VAL A N 1
ATOM 2174 C CA . VAL A 1 256 ? -34.970 -35.336 -26.012 1.00 67.38 256 VAL A CA 1
ATOM 2175 C C . VAL A 1 256 ? -35.535 -35.646 -24.624 1.00 67.38 256 VAL A C 1
ATOM 2177 O O . VAL A 1 256 ? -36.673 -36.105 -24.533 1.00 67.38 256 VAL A O 1
ATOM 2180 N N . ARG A 1 257 ? -34.813 -35.320 -23.543 1.00 60.44 257 ARG A N 1
ATOM 2181 C CA . ARG A 1 257 ? -35.318 -35.463 -22.163 1.00 60.44 257 ARG A CA 1
ATOM 2182 C C . ARG A 1 257 ? -36.558 -34.603 -21.914 1.00 60.44 257 ARG A C 1
ATOM 2184 O O . ARG A 1 257 ? -37.540 -35.088 -21.363 1.00 60.44 257 ARG A O 1
ATOM 2191 N N . PHE A 1 258 ? -36.569 -33.373 -22.429 1.00 62.25 258 PHE A N 1
ATOM 2192 C CA . PHE A 1 258 ? -37.718 -32.468 -22.333 1.00 62.25 258 PHE A CA 1
ATOM 2193 C C . PHE A 1 258 ? -38.967 -33.004 -23.056 1.00 62.25 258 PHE A C 1
ATOM 2195 O O . PHE A 1 258 ? -40.090 -32.783 -22.609 1.00 62.25 258 PHE A O 1
ATOM 2202 N N . LYS A 1 259 ? -38.792 -33.724 -24.173 1.00 63.03 259 LYS A N 1
ATOM 2203 C CA . LYS A 1 259 ? -39.897 -34.346 -24.928 1.00 63.03 259 LYS A CA 1
ATOM 2204 C C . LYS A 1 259 ? -40.420 -35.639 -24.303 1.00 63.03 259 LYS A C 1
ATOM 2206 O O . LYS A 1 259 ? -41.578 -35.974 -24.539 1.00 63.03 259 LYS A O 1
ATOM 2211 N N . ASN A 1 260 ? -39.603 -36.339 -23.520 1.00 64.38 260 ASN A N 1
ATOM 2212 C CA . ASN A 1 260 ? -39.980 -37.600 -22.877 1.00 64.38 260 ASN A CA 1
ATOM 2213 C C . ASN A 1 260 ? -40.734 -37.417 -21.547 1.00 64.38 260 ASN A C 1
ATOM 2215 O O . ASN A 1 260 ? -41.206 -38.399 -20.989 1.00 64.38 260 ASN A O 1
ATOM 2219 N N . GLY A 1 261 ? -40.922 -36.177 -21.079 1.00 58.31 261 GLY A N 1
ATOM 2220 C CA . GLY A 1 261 ? -41.765 -35.873 -19.917 1.00 58.31 261 GLY A CA 1
ATOM 2221 C C . GLY A 1 261 ? -41.103 -36.093 -18.554 1.00 58.31 261 GLY A C 1
ATOM 2222 O O . GLY A 1 261 ? -41.789 -35.989 -17.540 1.00 58.31 261 GLY A O 1
ATOM 2223 N N . ASP A 1 262 ? -39.792 -36.334 -18.510 1.00 56.38 262 ASP A N 1
ATOM 2224 C CA . ASP A 1 262 ? -39.028 -36.477 -17.267 1.00 56.38 262 ASP A CA 1
ATOM 2225 C C . ASP A 1 262 ? -38.726 -35.091 -16.676 1.00 56.38 262 ASP A C 1
ATOM 2227 O O . ASP A 1 262 ? -37.670 -34.498 -16.903 1.00 56.38 262 ASP A O 1
ATOM 2231 N N . PHE A 1 263 ? -39.708 -34.536 -15.964 1.00 57.53 263 PHE A N 1
ATOM 2232 C CA . PHE A 1 263 ? -39.676 -33.179 -15.410 1.00 57.53 263 PHE A CA 1
ATOM 2233 C C . PHE A 1 263 ? -39.413 -33.119 -13.899 1.00 57.53 263 PHE A C 1
ATOM 2235 O O . PHE A 1 263 ? -39.698 -32.089 -13.295 1.00 57.53 263 PHE A O 1
ATOM 2242 N N . ASP A 1 264 ? -38.881 -34.178 -13.284 1.00 54.12 264 ASP A N 1
ATOM 2243 C CA . ASP A 1 264 ? -38.871 -34.271 -11.816 1.00 54.12 264 ASP A CA 1
ATOM 2244 C C . ASP A 1 264 ? -37.542 -34.000 -11.100 1.00 54.12 264 ASP A C 1
ATOM 2246 O O . ASP A 1 264 ? -37.565 -34.000 -9.881 1.00 54.12 264 ASP A O 1
ATOM 2250 N N . ASP A 1 265 ? -36.422 -33.665 -11.761 1.00 54.88 265 ASP A N 1
ATOM 2251 C CA . ASP A 1 265 ? -35.151 -33.535 -11.003 1.00 54.88 265 ASP A CA 1
ATOM 2252 C C . ASP A 1 265 ? -34.178 -32.406 -11.405 1.00 54.88 265 ASP A C 1
ATOM 2254 O O . ASP A 1 265 ? -33.018 -32.420 -11.004 1.00 54.88 265 ASP A O 1
ATOM 2258 N N . PHE A 1 266 ? -34.592 -31.370 -12.150 1.00 47.03 266 PHE A N 1
ATOM 2259 C CA . PHE A 1 266 ? -33.628 -30.338 -12.602 1.00 47.03 266 PHE A CA 1
ATOM 2260 C C . PHE A 1 266 ? -33.568 -29.031 -11.785 1.00 47.03 266 PHE A C 1
ATOM 2262 O O . PHE A 1 266 ? -32.772 -28.152 -12.109 1.00 47.03 266 PHE A O 1
ATOM 2269 N N . PHE A 1 267 ? -34.360 -28.858 -10.720 1.00 47.28 267 PHE A N 1
ATOM 2270 C CA . PHE A 1 267 ? -34.329 -27.618 -9.917 1.00 47.28 267 PHE A CA 1
ATOM 2271 C C . PHE A 1 267 ? -33.784 -27.755 -8.485 1.00 47.28 267 PHE A C 1
ATOM 2273 O O . PHE A 1 267 ? -33.766 -26.748 -7.775 1.00 47.28 267 PHE A O 1
ATOM 2280 N N . GLU A 1 268 ? -33.273 -28.919 -8.064 1.00 49.19 268 GLU A N 1
ATOM 2281 C CA . GLU A 1 268 ? -32.664 -29.065 -6.725 1.00 49.19 268 GLU A CA 1
ATOM 2282 C C . GLU A 1 268 ? -31.129 -28.915 -6.673 1.00 49.19 268 GLU A C 1
ATOM 2284 O O . GLU A 1 268 ? -30.604 -28.614 -5.604 1.00 49.19 268 GLU A O 1
ATOM 2289 N N . GLU A 1 269 ? -30.392 -28.968 -7.789 1.00 44.97 269 GLU A N 1
ATOM 2290 C CA . GLU A 1 269 ? -28.911 -28.912 -7.757 1.00 44.97 269 GLU A CA 1
ATOM 2291 C C . GLU A 1 269 ? -28.264 -27.580 -8.190 1.00 44.97 269 GLU A C 1
ATOM 2293 O O . GLU A 1 269 ? -27.049 -27.505 -8.361 1.00 44.97 269 GLU A O 1
ATOM 2298 N N . VAL A 1 270 ? -29.020 -26.479 -8.297 1.00 40.75 270 VAL A N 1
ATOM 2299 C CA . VAL A 1 270 ? -28.438 -25.126 -8.512 1.00 40.75 270 VAL A CA 1
ATOM 2300 C C . VAL A 1 270 ? -28.655 -24.200 -7.308 1.00 40.75 270 VAL A C 1
ATOM 2302 O O . VAL A 1 270 ? -28.721 -22.976 -7.430 1.00 40.75 270 VAL A O 1
ATOM 2305 N N . ALA A 1 271 ? -28.765 -24.788 -6.117 1.00 40.59 271 ALA A N 1
ATOM 2306 C CA . ALA A 1 271 ? -28.793 -24.073 -4.847 1.00 40.59 271 ALA A CA 1
ATOM 2307 C C . ALA A 1 271 ? -27.710 -24.591 -3.886 1.00 40.59 271 ALA A C 1
ATOM 2309 O O . ALA A 1 271 ? -28.023 -25.076 -2.800 1.00 40.59 271 ALA A O 1
ATOM 2310 N N . VAL A 1 272 ? -26.435 -24.443 -4.270 1.00 38.78 272 VAL A N 1
ATOM 2311 C CA . VAL A 1 272 ? -25.294 -24.390 -3.334 1.00 38.78 272 VAL A CA 1
ATOM 2312 C C . VAL A 1 272 ? -24.379 -23.233 -3.710 1.00 38.78 272 VAL A C 1
ATOM 2314 O O . VAL A 1 272 ? -23.992 -23.148 -4.895 1.00 38.78 272 VAL A O 1
#

Organism: NCBI:txid33934

Sequence (272 aa):
MSINKTIEWTEEEIELLREKYSTSTKQELLKLFSHRSWKSISSKAERMKLKKIGKLKRNYWSDEEIKILRENYSNKPKEELLKLIPDKNWRQIQDKASEIGVRKYKEYSEPRQEWSEEKISKLVSDRGYIYHGTYFDEFNKRKIIVECLNGIVDHVYFNNFKKGANVGSLCPTRKKEFEEVLEFFKKNYILLTKKDEYVNSKTRLKAICPNGHEYETNATNFYHGNRCRKCHFQKLAEIHMLDFDFIKQEFEEFVVRFKNGDFDDFFEEVAV